Protein AF-0000000083315853 (afdb_homodimer)

Organism: NCBI:txid1204385

Secondary structure (DSSP, 8-state):
---EEEE--GGGHHHHHHHHTSHHHHHHSSPPTT--HHHHHHHHH---TTEEEEEEEETTEEEEEEEEEE--SGGGTTEEEEEEEE-GGGTTSSHHHHHHHHHHHHHHHTS--SEEEEEEETT-HHHHHHHHHTT-EEEEEEEEEEEETTEEEEEEEEEEE---/---EEEE--GGGHHHHHHHHHSHHHHHHSSPPTT--HHHHHHHHH---TTEEEEEEEETTEEEEEEEEEE--SGGGTTEEEEEEEE-GGGTTSSHHHHHHHHHHHHHHHTS--SEEEEEEETT-HHHHHHHHHTT-EEEEEEEEEEEETTEEEEEEEEEEE---

Nearest PDB structures (foldseek):
  2vi7-assembly2_C  TM=9.516E-01  e=2.854E-20  Pseudomonas aeruginosa
  2i79-assembly3_D  TM=8.609E-01  e=3.606E-16  Streptococcus pneumoniae TIGR4
  8fv0-assembly1_C  TM=8.753E-01  e=1.189E-14  Staphylococcus aureus
  3wr7-assembly1_A-3  TM=8.942E-01  e=1.150E-13  Escherichia coli LY180
  6vfn-assembly1_A  TM=8.942E-01  e=4.168E-13  Bacillus thuringiensis

Foldseek 3Di:
DDKDKDFDDLVCLVLVLQFCQDPVNVQWDVDDHPDDSVVSSCVSPDDDPQKTKMFIDDPRGTFKIKMWGADPPPVRRLEIEMDMTGHPVCPPPCRLVVNVVVNVCCSVPPSNRQKYKYKTFPPPVSVVVSCVVVPKDFPDKAWLPDDHPNDRTIITIIMHGHDD/DDKDKDFDDLVCLVLVLQFCQDPVNVQWDVDDHPDDSVVSSCVSPDDDPQKTKMFIDDPRGTFKIKMWGADPPPVRRLEIEMDMTGHPVCPPPCRLVVNVVVNVCCSVPPRNRQKYKYKTFPPPVSVVVSCVVVPKDFPDKAWLPDDHPNDRTIITIIMHGHDD

pLDDT: mean 95.91, std 4.14, range [66.75, 98.81]

Structure (mmCIF, N/CA/C/O backbone):
data_AF-0000000083315853-model_v1
#
loop_
_entity.id
_entity.type
_entity.pdbx_description
1 polymer 'GNAT family N-acetyltransferase'
#
loop_
_atom_site.group_PDB
_atom_site.id
_atom_site.type_symbol
_atom_site.label_atom_id
_atom_site.label_alt_id
_atom_site.label_comp_id
_atom_site.label_asym_id
_atom_site.label_entity_id
_atom_site.label_seq_id
_atom_site.pdbx_PDB_ins_code
_atom_site.Cartn_x
_atom_site.Cartn_y
_atom_site.Cartn_z
_atom_site.occupancy
_atom_site.B_iso_or_equiv
_atom_site.auth_seq_id
_atom_site.auth_comp_id
_atom_site.auth_asym_id
_atom_site.auth_atom_id
_atom_site.pdbx_PDB_model_num
ATOM 1 N N . MET A 1 1 ? -3.457 -32.938 -16.594 1 82.75 1 MET A N 1
ATOM 2 C CA . MET A 1 1 ? -2.652 -32.688 -15.398 1 82.75 1 MET A CA 1
ATOM 3 C C . MET A 1 1 ? -3.473 -31.953 -14.336 1 82.75 1 MET A C 1
ATOM 5 O O . MET A 1 1 ? -4.172 -30.984 -14.641 1 82.75 1 MET A O 1
ATOM 9 N N . GLU A 1 2 ? -3.479 -32.625 -13.102 1 94.25 2 GLU A N 1
ATOM 10 C CA . GLU A 1 2 ? -4.348 -32.062 -12.07 1 94.25 2 GLU A CA 1
ATOM 11 C C . GLU A 1 2 ? -3.582 -31.094 -11.172 1 94.25 2 GLU A C 1
ATOM 13 O O . GLU A 1 2 ? -2.49 -31.406 -10.695 1 94.25 2 GLU A O 1
ATOM 18 N N . ILE A 1 3 ? -3.988 -29.875 -11.047 1 97.69 3 ILE A N 1
ATOM 19 C CA . ILE A 1 3 ? -3.416 -28.875 -10.156 1 97.69 3 ILE A CA 1
ATOM 20 C C . ILE A 1 3 ? -4.242 -28.781 -8.883 1 97.69 3 ILE A C 1
ATOM 22 O O . ILE A 1 3 ? -5.453 -28.547 -8.93 1 97.69 3 ILE A O 1
ATOM 26 N N . VAL A 1 4 ? -3.629 -29.016 -7.73 1 98.06 4 VAL A N 1
ATOM 27 C CA . VAL A 1 4 ? -4.297 -28.953 -6.434 1 98.06 4 VAL A CA 1
ATOM 28 C C . VAL A 1 4 ? -3.809 -27.734 -5.66 1 98.06 4 VAL A C 1
ATOM 30 O O . VAL A 1 4 ? -2.605 -27.562 -5.453 1 98.06 4 VAL A O 1
ATOM 33 N N . VAL A 1 5 ? -4.754 -26.906 -5.242 1 98.56 5 VAL A N 1
ATOM 34 C CA . VAL A 1 5 ? -4.414 -25.734 -4.434 1 98.56 5 VAL A CA 1
ATOM 35 C C . VAL A 1 5 ? -4.719 -26.016 -2.965 1 98.56 5 VAL A C 1
ATOM 37 O O . VAL A 1 5 ? -5.77 -26.562 -2.635 1 98.56 5 VAL A O 1
ATOM 40 N N . ARG A 1 6 ? -3.82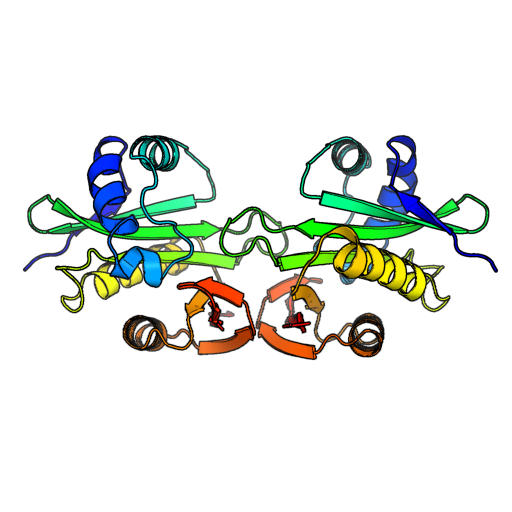6 -25.672 -2.123 1 97.81 6 ARG A N 1
ATOM 41 C CA . ARG A 1 6 ? -3.984 -25.828 -0.681 1 97.81 6 ARG A CA 1
ATOM 42 C C . ARG A 1 6 ? -3.266 -24.719 0.073 1 97.81 6 ARG A C 1
ATOM 44 O O . ARG A 1 6 ? -2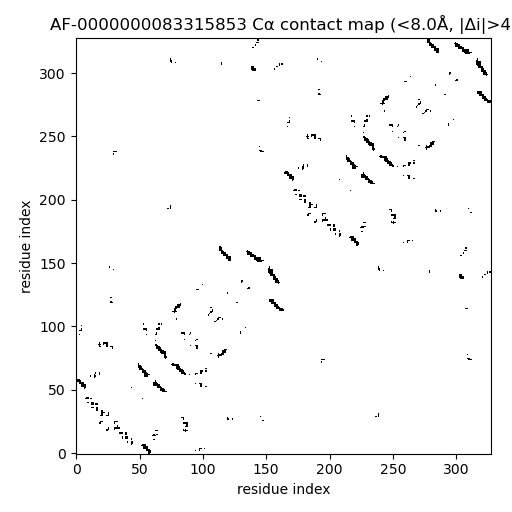.586 -23.891 -0.534 1 97.81 6 ARG A O 1
ATOM 51 N N . HIS A 1 7 ? -3.465 -24.672 1.38 1 96.69 7 HIS A N 1
ATOM 52 C CA . HIS A 1 7 ? -2.697 -23.766 2.225 1 96.69 7 HIS A CA 1
ATOM 53 C C . HIS A 1 7 ? -1.232 -24.172 2.295 1 96.69 7 HIS A C 1
ATOM 55 O O . HIS A 1 7 ? -0.924 -25.359 2.359 1 96.69 7 HIS A O 1
ATOM 61 N N . ALA A 1 8 ? -0.348 -23.234 2.314 1 96.94 8 ALA A N 1
ATOM 62 C CA . ALA A 1 8 ? 1.077 -23.516 2.482 1 96.94 8 ALA A CA 1
ATOM 63 C C . ALA A 1 8 ? 1.361 -24.125 3.852 1 96.94 8 ALA A C 1
ATOM 65 O O . ALA A 1 8 ? 0.732 -23.75 4.848 1 96.94 8 ALA A O 1
ATOM 66 N N . GLU A 1 9 ? 2.264 -24.984 3.891 1 95.69 9 GLU A N 1
ATOM 67 C CA . GLU A 1 9 ? 2.742 -25.625 5.117 1 95.69 9 GLU A CA 1
ATOM 68 C C . GLU A 1 9 ? 4.215 -25.312 5.359 1 95.69 9 GLU A C 1
ATOM 70 O O . GLU A 1 9 ? 4.961 -25.031 4.418 1 95.69 9 GLU A O 1
ATOM 75 N N . PRO A 1 10 ? 4.629 -25.422 6.641 1 94.62 10 PRO A N 1
ATOM 76 C CA . PRO A 1 10 ? 6.016 -25.078 6.961 1 94.62 10 PRO A CA 1
ATOM 77 C C . PRO A 1 10 ? 7.02 -25.844 6.102 1 94.62 10 PRO A C 1
ATOM 79 O O . PRO A 1 10 ? 8.07 -25.297 5.742 1 94.62 10 PRO A O 1
ATOM 82 N N . GLY A 1 11 ? 6.75 -26.984 5.703 1 95.88 11 GLY A N 1
ATOM 83 C CA . GLY A 1 11 ? 7.648 -27.797 4.902 1 95.88 11 GLY A CA 1
ATOM 84 C C . GLY A 1 11 ? 7.754 -27.344 3.461 1 95.88 11 GLY A C 1
ATOM 85 O O . GLY A 1 11 ? 8.625 -27.797 2.719 1 95.88 11 GLY A O 1
ATOM 86 N N . ASP A 1 12 ? 6.953 -26.391 3.068 1 97.25 12 ASP A N 1
ATOM 87 C CA . ASP A 1 12 ? 6.91 -25.953 1.68 1 97.25 12 ASP A CA 1
ATOM 88 C C . ASP A 1 12 ? 7.969 -24.875 1.417 1 97.25 12 ASP A C 1
ATOM 90 O O . ASP A 1 12 ? 8.133 -24.422 0.283 1 97.25 12 ASP A O 1
ATOM 94 N N . TYR A 1 13 ? 8.742 -24.469 2.428 1 96.75 13 TYR A N 1
ATOM 95 C CA . TYR A 1 13 ? 9.555 -23.266 2.324 1 96.75 13 TYR A CA 1
ATOM 96 C C . TYR A 1 13 ? 10.641 -23.438 1.269 1 96.75 13 TYR A C 1
ATOM 98 O O . TYR A 1 13 ? 10.984 -22.484 0.566 1 96.75 13 TYR A O 1
ATOM 106 N N . LEU A 1 14 ? 11.203 -24.625 1.03 1 97.19 14 LEU A N 1
ATOM 107 C CA . LEU A 1 14 ? 12.234 -24.812 0.018 1 97.19 14 LEU A CA 1
ATOM 108 C C . LEU A 1 14 ? 11.656 -24.672 -1.385 1 97.19 14 LEU A C 1
ATOM 110 O O . LEU A 1 14 ? 12.297 -24.109 -2.271 1 97.19 14 LEU A O 1
ATOM 114 N N . ALA A 1 15 ? 10.5 -25.25 -1.563 1 97.62 15 ALA A N 1
ATOM 115 C CA . ALA A 1 15 ? 9.844 -25.125 -2.861 1 97.62 15 ALA A CA 1
ATOM 116 C C . ALA A 1 15 ? 9.492 -23.656 -3.154 1 97.62 15 ALA A C 1
ATOM 118 O O . ALA A 1 15 ? 9.68 -23.188 -4.277 1 97.62 15 ALA A O 1
ATOM 119 N N . LEU A 1 16 ? 8.992 -22.969 -2.17 1 97 16 LEU A N 1
ATOM 120 C CA . LEU A 1 16 ? 8.68 -21.547 -2.322 1 97 16 LEU A CA 1
ATOM 121 C C . LEU A 1 16 ? 9.945 -20.734 -2.602 1 97 16 LEU A C 1
ATOM 123 O O . LEU A 1 16 ? 9.93 -19.844 -3.439 1 97 16 LEU A O 1
ATOM 127 N N . HIS A 1 17 ? 10.977 -21.094 -1.869 1 96.94 17 HIS A N 1
ATOM 128 C CA . HIS A 1 17 ? 12.266 -20.469 -2.139 1 96.94 17 HIS A CA 1
ATOM 129 C C . HIS A 1 17 ? 12.656 -20.625 -3.604 1 96.94 17 HIS A C 1
ATOM 131 O O . HIS A 1 17 ? 13.047 -19.656 -4.254 1 96.94 17 HIS A O 1
ATOM 137 N N . ARG A 1 18 ? 12.523 -21.781 -4.137 1 95.94 18 ARG A N 1
ATOM 138 C CA . ARG A 1 18 ? 12.859 -22.062 -5.527 1 95.94 18 ARG A CA 1
ATOM 139 C C . ARG A 1 18 ? 11.984 -21.25 -6.48 1 95.94 18 ARG A C 1
ATOM 141 O O . ARG A 1 18 ? 12.469 -20.75 -7.496 1 95.94 18 ARG A O 1
ATOM 148 N N . ILE A 1 19 ? 10.797 -21.141 -6.207 1 96.94 19 ILE A N 1
ATOM 149 C CA . ILE A 1 19 ? 9.852 -20.406 -7.043 1 96.94 19 ILE A CA 1
ATOM 150 C C . ILE A 1 19 ? 10.234 -18.938 -7.074 1 96.94 19 ILE A C 1
ATOM 152 O O . ILE A 1 19 ? 10.461 -18.359 -8.148 1 96.94 19 ILE A O 1
ATOM 156 N N . TYR A 1 20 ? 10.359 -18.281 -5.934 1 95.19 20 TYR A N 1
ATOM 157 C CA . TYR A 1 20 ? 10.43 -16.828 -5.832 1 95.19 20 TYR A CA 1
ATOM 158 C C . TYR A 1 20 ? 11.844 -16.328 -6.133 1 95.19 20 TYR A C 1
ATOM 160 O O . TYR A 1 20 ? 12.039 -15.141 -6.402 1 95.19 20 TYR A O 1
ATOM 168 N N . THR A 1 21 ? 12.797 -17.234 -6.098 1 93.44 21 THR A N 1
ATOM 169 C CA . THR A 1 21 ? 14.156 -16.828 -6.453 1 93.44 21 THR A CA 1
ATOM 170 C C . THR A 1 21 ? 14.445 -17.125 -7.918 1 93.44 21 THR A C 1
ATOM 172 O O . THR A 1 21 ? 15.516 -16.797 -8.43 1 93.44 21 THR A O 1
ATOM 175 N N . GLY A 1 22 ? 13.484 -17.781 -8.578 1 93.69 22 GLY A N 1
ATOM 176 C CA . GLY A 1 22 ? 13.633 -17.969 -10.016 1 93.69 22 GLY A CA 1
ATOM 177 C C . GLY A 1 22 ? 13.68 -16.672 -10.789 1 93.69 22 GLY A C 1
ATOM 178 O O . GLY A 1 22 ? 13.055 -15.688 -10.391 1 93.69 22 GLY A O 1
ATOM 179 N N . PRO A 1 23 ? 14.375 -16.688 -11.898 1 93.38 23 PRO A N 1
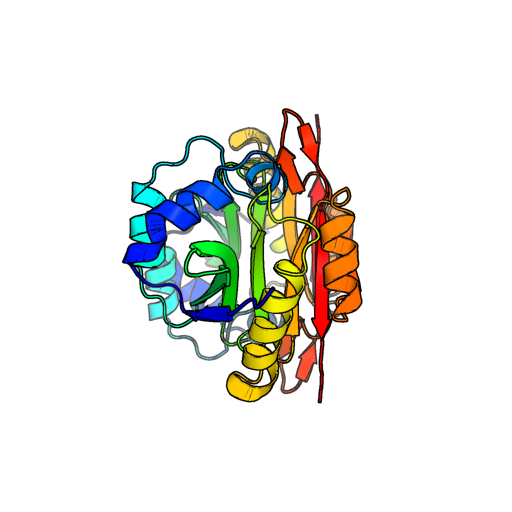ATOM 180 C CA . PRO A 1 23 ? 14.602 -15.445 -12.633 1 93.38 23 PRO A CA 1
ATOM 181 C C . PRO A 1 23 ? 13.305 -14.758 -13.047 1 93.38 23 PRO A C 1
ATOM 183 O O . PRO A 1 23 ? 13.164 -13.539 -12.898 1 93.38 23 PRO A O 1
ATOM 186 N N . ARG A 1 24 ? 12.367 -15.422 -13.539 1 93 24 ARG A N 1
ATOM 187 C CA . ARG A 1 24 ? 11.125 -14.805 -14.008 1 93 24 ARG A CA 1
ATOM 188 C C . ARG A 1 24 ? 10.273 -14.344 -12.836 1 93 24 ARG A C 1
ATOM 190 O O . ARG A 1 24 ? 9.688 -13.258 -12.875 1 93 24 ARG A O 1
ATOM 197 N N . ALA A 1 25 ? 10.172 -15.18 -11.844 1 92.12 25 ALA A N 1
ATOM 198 C CA . ALA A 1 25 ? 9.398 -14.805 -10.664 1 92.12 25 ALA A CA 1
ATOM 199 C C . ALA A 1 25 ? 9.992 -13.57 -9.992 1 92.12 25 ALA A C 1
ATOM 201 O O . ALA A 1 25 ? 9.258 -12.648 -9.633 1 92.12 25 ALA A O 1
ATOM 202 N N . ALA A 1 26 ? 11.312 -13.609 -9.859 1 92.69 26 ALA A N 1
ATOM 203 C CA . ALA A 1 26 ? 11.977 -12.453 -9.25 1 92.69 26 ALA A CA 1
ATOM 204 C C . ALA A 1 26 ? 11.758 -11.195 -10.086 1 92.69 26 ALA A C 1
ATOM 206 O O . ALA A 1 26 ? 11.453 -10.133 -9.547 1 92.69 26 ALA A O 1
ATOM 207 N N . ALA A 1 27 ? 11.836 -11.297 -11.336 1 93 27 ALA A N 1
ATOM 208 C CA . ALA A 1 27 ? 11.664 -10.156 -12.234 1 93 27 ALA A CA 1
ATOM 209 C C . ALA A 1 27 ? 10.227 -9.656 -12.227 1 93 27 ALA A C 1
ATOM 211 O O . ALA A 1 27 ? 9.969 -8.477 -12.453 1 93 27 ALA A O 1
ATOM 212 N N . GLY A 1 28 ? 9.305 -10.539 -11.969 1 93.94 28 GLY A N 1
ATOM 213 C CA . GLY A 1 28 ? 7.898 -10.195 -12.055 1 93.94 28 GLY A CA 1
ATOM 214 C C . GLY A 1 28 ? 7.309 -9.789 -10.711 1 93.94 28 GLY A C 1
ATOM 215 O O . GLY A 1 28 ? 6.137 -9.414 -10.633 1 93.94 28 GLY A O 1
ATOM 216 N N . THR A 1 29 ? 8.07 -9.828 -9.656 1 94.31 29 THR A N 1
ATOM 217 C CA . THR A 1 29 ? 7.609 -9.492 -8.312 1 94.31 29 THR A CA 1
ATOM 218 C C . THR A 1 29 ? 8.523 -8.453 -7.672 1 94.31 29 THR A C 1
ATOM 220 O O . THR A 1 29 ? 9.336 -7.824 -8.352 1 94.31 29 THR A O 1
ATOM 223 N N . LEU A 1 30 ? 8.328 -8.234 -6.41 1 94.62 30 LEU A N 1
ATOM 224 C CA . LEU A 1 30 ? 9.164 -7.305 -5.668 1 94.62 30 LEU A CA 1
ATOM 225 C C . LEU A 1 30 ? 10.25 -8.047 -4.891 1 94.62 30 LEU A C 1
ATOM 227 O O . LEU A 1 30 ? 10.844 -7.496 -3.967 1 94.62 30 LEU A O 1
ATOM 231 N N . GLN A 1 31 ? 10.422 -9.328 -5.203 1 92.19 31 GLN A N 1
ATOM 232 C CA . GLN A 1 31 ? 11.438 -10.148 -4.547 1 92.19 31 GLN A CA 1
ATOM 233 C C . GLN A 1 31 ? 12.812 -9.906 -5.152 1 92.19 31 GLN A C 1
ATOM 235 O O . GLN A 1 31 ? 12.93 -9.461 -6.297 1 92.19 31 GLN A O 1
ATOM 240 N N . LEU A 1 32 ? 13.867 -10.203 -4.336 1 90.5 32 LEU A N 1
ATOM 241 C CA . LEU A 1 32 ? 15.25 -10.133 -4.793 1 90.5 32 LEU A CA 1
ATOM 242 C C . LEU A 1 32 ? 15.773 -11.523 -5.145 1 90.5 32 LEU A C 1
ATOM 244 O O . LEU A 1 32 ? 15.367 -12.516 -4.543 1 90.5 32 LEU A O 1
ATOM 248 N N . PRO A 1 33 ? 16.703 -11.461 -6.066 1 88.44 33 PRO A N 1
ATOM 249 C CA . PRO A 1 33 ? 17.469 -12.703 -6.223 1 88.44 33 PRO A CA 1
ATOM 250 C C . PRO A 1 33 ? 18.328 -13.023 -5.004 1 88.44 33 PRO A C 1
ATOM 252 O O . PRO A 1 33 ? 18.562 -12.148 -4.164 1 88.44 33 PRO A O 1
ATOM 255 N N . PHE A 1 34 ? 18.609 -14.328 -4.773 1 90.5 34 PHE A N 1
ATOM 256 C CA . PHE A 1 34 ? 19.562 -14.836 -3.791 1 90.5 34 PHE A CA 1
ATOM 257 C C . PHE A 1 34 ? 19.016 -14.672 -2.377 1 90.5 34 PHE A C 1
ATOM 259 O O . PHE A 1 34 ? 19.781 -14.492 -1.428 1 90.5 34 PHE A O 1
ATOM 266 N N . ARG A 1 35 ? 17.75 -14.461 -2.246 1 89.44 35 ARG A N 1
ATOM 267 C CA . ARG A 1 35 ? 17.188 -14.508 -0.9 1 89.44 35 ARG A CA 1
ATOM 268 C C . ARG A 1 35 ? 17.453 -15.867 -0.248 1 89.44 35 ARG A C 1
ATOM 270 O O . ARG A 1 35 ? 17.422 -16.891 -0.92 1 89.44 35 ARG A O 1
ATOM 277 N N . SER A 1 36 ? 17.641 -15.828 1.019 1 93.75 36 SER A N 1
ATOM 278 C CA . SER A 1 36 ? 17.938 -17.078 1.714 1 93.75 36 SER A CA 1
ATOM 279 C C . SER A 1 36 ? 16.703 -17.953 1.847 1 93.75 36 SER A C 1
ATOM 281 O O . SER A 1 36 ? 15.586 -17.453 1.909 1 93.75 36 SER A O 1
ATOM 283 N N . ALA A 1 37 ? 16.984 -19.25 1.907 1 94.56 37 ALA A N 1
ATOM 284 C CA . ALA A 1 37 ? 15.883 -20.172 2.182 1 94.56 37 ALA A CA 1
ATOM 285 C C . ALA A 1 37 ? 15.258 -19.906 3.545 1 94.56 37 ALA A C 1
ATOM 287 O O . ALA A 1 37 ? 14.055 -20.078 3.732 1 94.56 37 ALA A O 1
ATOM 288 N N . GLU A 1 38 ? 16.047 -19.438 4.434 1 94.75 38 GLU A N 1
ATOM 289 C CA . GLU A 1 38 ? 15.594 -19.109 5.785 1 94.75 38 GLU A CA 1
ATOM 290 C C . GLU A 1 38 ? 14.539 -18 5.762 1 94.75 38 GLU A C 1
ATOM 292 O O . GLU A 1 38 ? 13.617 -18.016 6.574 1 94.75 38 GLU A O 1
ATOM 297 N N . HIS A 1 39 ? 14.719 -17.125 4.883 1 92.56 39 HIS A N 1
ATOM 298 C CA . HIS A 1 39 ? 13.719 -16.062 4.723 1 92.56 39 HIS A CA 1
ATOM 299 C C . HIS A 1 39 ? 12.336 -16.656 4.465 1 92.56 39 HIS A C 1
ATOM 301 O O . HIS A 1 39 ? 11.359 -16.25 5.102 1 92.56 39 HIS A O 1
ATOM 307 N N . TYR A 1 40 ? 12.258 -17.609 3.607 1 93.31 40 TYR A N 1
ATOM 308 C CA . TYR A 1 40 ? 10.984 -18.219 3.232 1 93.31 40 TYR A CA 1
ATOM 309 C C . TYR A 1 40 ? 10.484 -19.156 4.32 1 93.31 40 TYR A C 1
ATOM 311 O O . TYR A 1 40 ? 9.273 -19.312 4.508 1 93.31 40 TYR A O 1
ATOM 319 N N . ARG A 1 41 ? 11.375 -19.75 4.988 1 94.81 41 ARG A N 1
ATOM 320 C CA . ARG A 1 41 ? 10.969 -20.547 6.141 1 94.81 41 ARG A CA 1
ATOM 321 C C . ARG A 1 41 ? 10.242 -19.672 7.172 1 94.81 41 ARG A C 1
ATOM 323 O O . ARG A 1 41 ? 9.156 -20.031 7.625 1 94.81 41 ARG A O 1
ATOM 330 N N . LYS A 1 42 ? 10.859 -18.594 7.516 1 93.56 42 LYS A N 1
ATOM 331 C CA . LYS A 1 42 ? 10.25 -17.672 8.469 1 93.56 42 LYS A CA 1
ATOM 332 C C . LYS A 1 42 ? 8.906 -17.156 7.953 1 93.56 42 LYS A C 1
ATOM 334 O O . LYS A 1 42 ? 7.941 -17.047 8.711 1 93.56 42 LYS A O 1
ATOM 339 N N . TRP A 1 43 ? 8.961 -16.859 6.723 1 91.19 43 TRP A N 1
ATOM 340 C CA . TRP A 1 43 ? 7.766 -16.328 6.094 1 91.19 43 TRP A CA 1
ATOM 341 C C . TRP A 1 43 ? 6.602 -17.297 6.195 1 91.19 43 TRP A C 1
ATOM 343 O O . TRP A 1 43 ? 5.488 -16.922 6.559 1 91.19 43 TRP A O 1
ATOM 353 N N . VAL A 1 44 ? 6.824 -18.5 5.867 1 92.5 44 VAL A N 1
ATOM 354 C CA . VAL A 1 44 ? 5.777 -19.516 5.867 1 92.5 44 VAL A CA 1
ATOM 355 C C . VAL A 1 44 ? 5.359 -19.828 7.301 1 92.5 44 VAL A C 1
ATOM 357 O O . VAL A 1 44 ? 4.191 -20.125 7.562 1 92.5 44 VAL A O 1
ATOM 360 N N . GLU A 1 45 ? 6.25 -19.766 8.195 1 91.19 45 GLU A N 1
ATOM 361 C CA . GLU A 1 45 ? 5.988 -20.109 9.586 1 91.19 45 GLU A CA 1
ATOM 362 C C . GLU A 1 45 ? 5.258 -18.984 10.312 1 91.19 45 GLU A C 1
ATOM 364 O O . GLU A 1 45 ? 4.566 -19.234 11.305 1 91.19 45 GLU A O 1
ATOM 369 N N . GLU A 1 46 ? 5.621 -17.844 9.844 1 87 46 GLU A N 1
ATOM 370 C CA . GLU A 1 46 ? 4.977 -16.703 10.484 1 87 46 GLU A CA 1
ATOM 371 C C . GLU A 1 46 ? 3.467 -16.719 10.242 1 87 46 GLU A C 1
ATOM 373 O O . GLU A 1 46 ? 3.016 -16.766 9.102 1 87 46 GLU A O 1
ATOM 378 N N . SER A 1 47 ? 2.76 -16.922 11.305 1 79.19 47 SER A N 1
ATOM 379 C CA . SER A 1 47 ? 1.303 -16.891 11.219 1 79.19 47 SER A CA 1
ATOM 380 C C . SER A 1 47 ? 0.766 -15.484 11.477 1 79.19 47 SER A C 1
ATOM 382 O O . SER A 1 47 ? 0.965 -14.93 12.562 1 79.19 47 SER A O 1
ATOM 384 N N . VAL A 1 48 ? 0.207 -14.922 10.453 1 84.31 48 VAL A N 1
ATOM 385 C CA . VAL A 1 48 ? -0.466 -13.633 10.57 1 84.31 48 VAL A CA 1
ATOM 386 C C . VAL A 1 48 ? -1.943 -13.781 10.219 1 84.31 48 VAL A C 1
ATOM 388 O O . VAL A 1 48 ? -2.283 -14.32 9.164 1 84.31 48 VAL A O 1
ATOM 391 N N . ASP A 1 49 ? -2.816 -13.297 11.039 1 88.88 49 ASP A N 1
ATOM 392 C CA . ASP A 1 49 ? -4.25 -13.555 10.945 1 88.88 49 ASP A CA 1
ATOM 393 C C . ASP A 1 49 ? -4.824 -12.992 9.648 1 88.88 49 ASP A C 1
ATOM 395 O O . ASP A 1 49 ? -5.824 -13.492 9.133 1 88.88 49 ASP A O 1
ATOM 399 N N . ASN A 1 50 ? -4.195 -11.984 9.133 1 95.31 50 ASN A N 1
ATOM 400 C CA . ASN A 1 50 ? -4.777 -11.32 7.973 1 95.31 50 ASN A CA 1
ATOM 401 C C . ASN A 1 50 ? -4.109 -11.766 6.676 1 95.31 50 ASN A C 1
ATOM 403 O O . ASN A 1 50 ? -4.23 -11.102 5.648 1 95.31 50 ASN A O 1
ATOM 407 N N . ARG A 1 51 ? -3.373 -12.867 6.73 1 96.56 51 ARG A N 1
ATOM 408 C CA . ARG A 1 51 ? -2.65 -13.336 5.555 1 96.56 51 ARG A CA 1
ATOM 409 C C . ARG A 1 51 ? -2.967 -14.805 5.27 1 96.56 51 ARG A C 1
ATOM 411 O O . ARG A 1 51 ? -2.852 -15.648 6.156 1 96.56 51 ARG A O 1
ATOM 418 N N . PHE A 1 52 ? -3.291 -15.117 4.055 1 96.69 52 PHE A N 1
ATOM 419 C CA . PHE A 1 52 ? -3.574 -16.469 3.561 1 96.69 52 PHE A CA 1
ATOM 420 C C . PHE A 1 52 ? -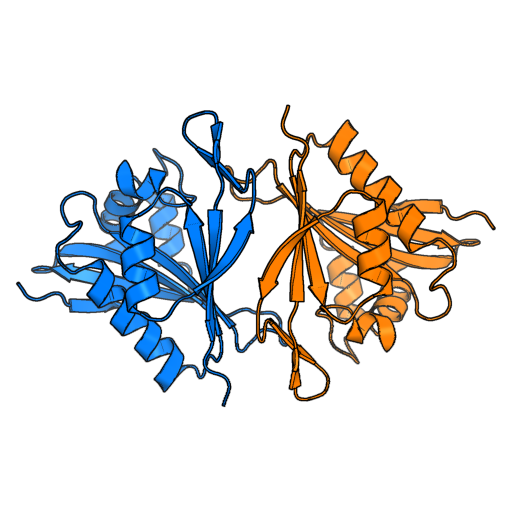2.586 -16.859 2.469 1 96.69 52 PHE A C 1
ATOM 422 O O . PHE A 1 52 ? -2.613 -16.297 1.369 1 96.69 52 PHE A O 1
ATOM 429 N N . ALA A 1 53 ? -1.774 -17.797 2.801 1 97.25 53 ALA A N 1
ATOM 430 C CA . ALA A 1 53 ? -0.78 -18.297 1.857 1 97.25 53 ALA A CA 1
ATOM 431 C C . ALA A 1 53 ? -1.26 -19.578 1.188 1 97.25 53 ALA A C 1
ATOM 433 O O . ALA A 1 53 ? -1.455 -20.594 1.853 1 97.25 53 ALA A O 1
ATOM 434 N N . LEU A 1 54 ? -1.434 -19.516 -0.106 1 97.94 54 LEU A N 1
ATOM 435 C CA . LEU A 1 54 ? -1.852 -20.656 -0.897 1 97.94 54 LEU A CA 1
ATOM 436 C C . LEU A 1 54 ? -0.708 -21.156 -1.774 1 97.94 54 LEU A C 1
ATOM 438 O O . LEU A 1 54 ? 0.114 -20.375 -2.24 1 97.94 54 LEU A O 1
ATOM 442 N N . VAL A 1 55 ? -0.686 -22.5 -1.982 1 98.62 55 VAL A N 1
ATOM 443 C CA . VAL A 1 55 ? 0.262 -23.078 -2.922 1 98.62 55 VAL A CA 1
ATOM 444 C C . VAL A 1 55 ? -0.48 -23.984 -3.91 1 98.62 55 VAL A C 1
ATOM 446 O O . VAL A 1 55 ? -1.5 -24.578 -3.564 1 98.62 55 VAL A O 1
ATOM 449 N N . ALA A 1 56 ? -0.027 -23.984 -5.137 1 98.75 56 ALA A N 1
ATOM 450 C CA . ALA A 1 56 ? -0.493 -24.906 -6.172 1 98.75 56 ALA A CA 1
ATOM 451 C C . ALA A 1 56 ? 0.466 -26.078 -6.34 1 98.75 56 ALA A C 1
ATOM 453 O O . ALA A 1 56 ? 1.674 -25.875 -6.496 1 98.75 56 ALA A O 1
ATOM 454 N N . CYS A 1 57 ? -0.069 -27.297 -6.359 1 98.5 57 CYS A N 1
ATOM 455 C CA . CYS A 1 57 ? 0.731 -28.516 -6.414 1 98.5 57 CYS A CA 1
ATOM 456 C C . CYS A 1 57 ? 0.382 -29.328 -7.648 1 98.5 57 CYS A C 1
ATOM 458 O O . CYS A 1 57 ? -0.789 -29.438 -8.016 1 98.5 57 CYS A O 1
ATOM 460 N N . VAL A 1 58 ? 1.405 -29.828 -8.281 1 97.69 58 VAL A N 1
ATOM 461 C CA . VAL A 1 58 ? 1.281 -30.828 -9.336 1 97.69 58 VAL A CA 1
ATOM 462 C C . VAL A 1 58 ? 2.072 -32.094 -8.961 1 97.69 58 VAL A C 1
ATOM 464 O O . VAL A 1 58 ? 3.283 -32.031 -8.742 1 97.69 58 VAL A O 1
ATOM 467 N N . GLU A 1 59 ? 1.382 -33.219 -8.867 1 94.5 59 GLU A N 1
ATOM 468 C CA . GLU A 1 59 ? 1.996 -34.469 -8.469 1 94.5 59 GLU A CA 1
ATOM 469 C C . GLU A 1 59 ? 2.787 -34.312 -7.176 1 94.5 59 GLU A C 1
ATOM 471 O O . GLU A 1 59 ? 3.938 -34.75 -7.09 1 94.5 59 GLU A O 1
ATOM 476 N N . GLY A 1 60 ? 2.264 -33.5 -6.258 1 92.12 60 GLY A N 1
ATOM 477 C CA . GLY A 1 60 ? 2.809 -33.344 -4.918 1 92.12 60 GLY A CA 1
ATOM 478 C C . GLY A 1 60 ? 3.867 -32.281 -4.824 1 92.12 60 GLY A C 1
ATOM 479 O O . GLY A 1 60 ? 4.312 -31.922 -3.73 1 92.12 60 GLY A O 1
ATOM 480 N N . GLU A 1 61 ? 4.242 -31.719 -5.93 1 96.12 61 GLU A N 1
ATOM 481 C CA . GLU A 1 61 ? 5.266 -30.688 -5.938 1 96.12 61 GLU A CA 1
ATOM 482 C C . GLU A 1 61 ? 4.637 -29.297 -5.984 1 96.12 61 GLU A C 1
ATOM 484 O O . GLU A 1 61 ? 3.73 -29.047 -6.781 1 96.12 61 GLU A O 1
ATOM 489 N N . VAL A 1 62 ? 5.141 -28.453 -5.109 1 98.44 62 VAL A N 1
ATOM 490 C CA . VAL A 1 62 ? 4.684 -27.078 -5.137 1 98.44 62 VAL A CA 1
ATOM 491 C C . VAL A 1 62 ? 5.312 -26.344 -6.32 1 98.44 62 VAL A C 1
ATOM 493 O O . VAL A 1 62 ? 6.539 -26.266 -6.434 1 98.44 62 VAL A O 1
ATOM 496 N N . VAL A 1 63 ? 4.438 -25.766 -7.18 1 98.38 63 VAL A N 1
ATOM 497 C CA . VAL A 1 63 ? 4.957 -25.172 -8.406 1 98.38 63 VAL A CA 1
ATOM 498 C C . VAL A 1 63 ? 4.48 -23.719 -8.523 1 98.38 63 VAL A C 1
ATOM 500 O O . VAL A 1 63 ? 4.816 -23.031 -9.484 1 98.38 63 VAL A O 1
ATOM 503 N N . GLY A 1 64 ? 3.721 -23.203 -7.598 1 98.5 64 GLY A N 1
ATOM 504 C CA . GLY A 1 64 ? 3.26 -21.828 -7.527 1 98.5 64 GLY A CA 1
ATOM 505 C C . GLY A 1 64 ? 2.787 -21.422 -6.145 1 98.5 64 GLY A C 1
ATOM 506 O O . GLY A 1 64 ? 2.523 -22.281 -5.297 1 98.5 64 GLY A O 1
ATOM 507 N N . GLY A 1 65 ? 2.754 -20.125 -5.898 1 98.06 65 GLY A N 1
ATOM 508 C CA . GLY A 1 65 ? 2.295 -19.562 -4.641 1 98.06 65 GLY A CA 1
ATOM 509 C C . GLY A 1 65 ? 1.533 -18.25 -4.816 1 98.06 65 GLY A C 1
ATOM 510 O O . GLY A 1 65 ? 1.783 -17.516 -5.762 1 98.06 65 GLY A O 1
ATOM 511 N N . LEU A 1 66 ? 0.573 -18.047 -3.939 1 98.19 66 LEU A N 1
ATOM 512 C CA . LEU A 1 66 ? -0.214 -16.812 -3.891 1 98.19 66 LEU A CA 1
ATOM 513 C C . LEU A 1 66 ? -0.531 -16.422 -2.451 1 98.19 66 LEU A C 1
ATOM 515 O O . LEU A 1 66 ? -0.864 -17.281 -1.632 1 98.19 66 LEU A O 1
ATOM 519 N N . THR A 1 67 ? -0.352 -15.195 -2.182 1 97.81 67 THR A N 1
ATOM 520 C CA . THR A 1 67 ? -0.736 -14.688 -0.873 1 97.81 67 THR A CA 1
ATOM 521 C C . THR A 1 67 ? -1.873 -13.672 -1 1 97.81 67 THR A C 1
ATOM 523 O O . THR A 1 67 ? -1.821 -12.773 -1.844 1 97.81 67 THR A O 1
ATOM 526 N N . LEU A 1 68 ? -2.932 -13.898 -0.274 1 98.25 68 LEU A N 1
ATOM 527 C CA . LEU A 1 68 ? -4.012 -12.938 -0.067 1 98.25 68 LEU A CA 1
ATOM 528 C C . LEU A 1 68 ? -3.918 -12.305 1.316 1 98.25 68 LEU A C 1
ATOM 530 O O . LEU A 1 68 ? -4.008 -13 2.33 1 98.25 68 LEU A O 1
ATOM 534 N N . SER A 1 69 ? -3.674 -11.008 1.338 1 98 69 SER A N 1
ATOM 535 C CA . SER A 1 69 ? -3.59 -10.273 2.598 1 98 69 SER A CA 1
ATOM 536 C C . SER A 1 69 ? -4.746 -9.289 2.744 1 98 69 SER A C 1
ATOM 538 O O . SER A 1 69 ? -5.016 -8.5 1.838 1 98 69 SER A O 1
ATOM 540 N N . ILE A 1 70 ? -5.398 -9.359 3.891 1 97.69 70 ILE A N 1
ATOM 541 C CA . ILE A 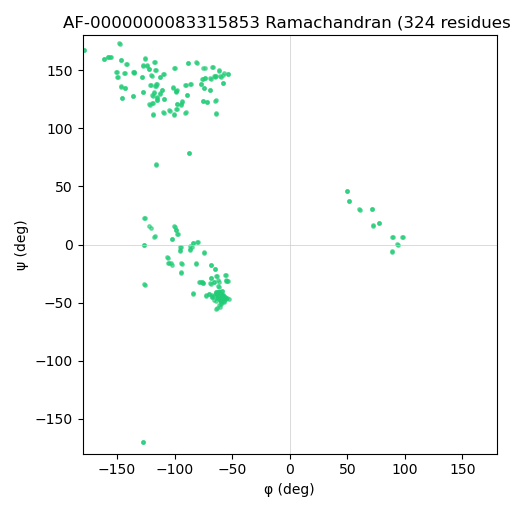1 70 ? -6.504 -8.445 4.168 1 97.69 70 ILE A CA 1
ATOM 542 C C . ILE A 1 70 ? -5.977 -7.191 4.859 1 97.69 70 ILE A C 1
ATOM 544 O O . ILE A 1 70 ? -5.141 -7.273 5.758 1 97.69 70 ILE A O 1
ATOM 548 N N . SER A 1 71 ? -6.465 -6.031 4.441 1 97.5 71 SER A N 1
ATOM 549 C CA . SER A 1 71 ? -6.07 -4.781 5.074 1 97.5 71 SER A CA 1
ATOM 550 C C . SER A 1 71 ? -6.379 -4.793 6.566 1 97.5 71 SER A C 1
ATOM 552 O O . SER A 1 71 ? -7.441 -5.262 6.984 1 97.5 71 SER A O 1
ATOM 554 N N . THR A 1 72 ? -5.465 -4.27 7.328 1 95.19 72 THR A N 1
ATOM 555 C CA . THR A 1 72 ? -5.676 -4.242 8.773 1 95.19 72 THR A CA 1
ATOM 556 C C . THR A 1 72 ? -6.289 -2.914 9.203 1 95.19 72 THR A C 1
ATOM 558 O O . THR A 1 72 ? -6.777 -2.785 10.328 1 95.19 72 THR A O 1
ATOM 561 N N . ASN A 1 73 ? -6.25 -1.888 8.375 1 96.06 73 ASN A N 1
ATOM 562 C CA . ASN A 1 73 ? -6.984 -0.661 8.664 1 96.06 73 ASN A CA 1
ATOM 563 C C . ASN A 1 73 ? -8.492 -0.897 8.664 1 96.06 73 ASN A C 1
ATOM 565 O O . ASN A 1 73 ? -9.047 -1.418 7.695 1 96.06 73 ASN A O 1
ATOM 569 N N . PRO A 1 74 ? -9.172 -0.564 9.773 1 94.69 74 PRO A N 1
ATOM 570 C CA . PRO A 1 74 ? -10.602 -0.845 9.867 1 94.69 74 PRO A CA 1
ATOM 571 C C . PRO A 1 74 ? -11.398 -0.233 8.711 1 94.69 74 PRO A C 1
ATOM 573 O O . PRO A 1 74 ? -12.445 -0.765 8.328 1 94.69 74 PRO A O 1
ATOM 576 N N . ARG A 1 75 ? -10.938 0.803 8.133 1 96.38 75 ARG A N 1
ATOM 577 C CA . ARG A 1 75 ? -11.695 1.476 7.082 1 96.38 75 ARG A CA 1
ATOM 578 C C . ARG A 1 75 ? -11.406 0.854 5.719 1 96.38 75 ARG A C 1
ATOM 580 O O . ARG A 1 75 ? -12.023 1.227 4.719 1 96.38 75 ARG A O 1
ATOM 587 N N . ARG A 1 76 ? -10.508 -0.068 5.703 1 97.94 76 ARG A N 1
ATOM 588 C CA . ARG A 1 76 ? -10.188 -0.794 4.477 1 97.94 76 ARG A CA 1
ATOM 589 C C . ARG A 1 76 ? -10.289 -2.301 4.691 1 97.94 76 ARG A C 1
ATOM 591 O O . ARG A 1 76 ? -9.664 -3.08 3.967 1 97.94 76 ARG A O 1
ATOM 598 N N . ARG A 1 77 ? -11.062 -2.748 5.715 1 96.44 77 ARG A N 1
ATOM 599 C CA . ARG A 1 77 ? -11.156 -4.164 6.055 1 96.44 77 ARG A CA 1
ATOM 600 C C . ARG A 1 77 ? -11.812 -4.957 4.93 1 96.44 77 ARG A C 1
ATOM 602 O O . ARG A 1 77 ? -11.703 -6.184 4.883 1 96.44 77 ARG A O 1
ATOM 609 N N . HIS A 1 78 ? -12.555 -4.301 4.062 1 97.75 78 HIS A N 1
ATOM 610 C CA . HIS A 1 78 ? -13.219 -4.938 2.936 1 97.75 78 HIS A CA 1
ATOM 611 C C . HIS A 1 78 ? -12.258 -5.172 1.781 1 97.75 78 HIS A C 1
ATOM 613 O O . HIS A 1 78 ? -12.656 -5.648 0.718 1 97.75 78 HIS A O 1
ATOM 619 N N . VAL A 1 79 ? -10.961 -4.828 1.923 1 98.44 79 VAL A N 1
ATOM 620 C CA . VAL A 1 79 ? -9.977 -4.848 0.847 1 98.44 79 VAL A CA 1
ATOM 621 C C . VAL A 1 79 ? -8.969 -5.965 1.089 1 98.44 79 VAL A C 1
ATOM 623 O O . VAL A 1 79 ? -8.43 -6.098 2.191 1 98.44 79 VAL A O 1
ATOM 626 N N . GLY A 1 80 ? -8.672 -6.762 0.084 1 98.62 80 GLY A N 1
ATOM 627 C CA . GLY A 1 80 ? -7.57 -7.711 0.056 1 98.62 80 GLY A CA 1
ATOM 628 C C . GLY A 1 80 ? -6.535 -7.391 -1.002 1 98.62 80 GLY A C 1
ATOM 629 O O . GLY A 1 80 ? -6.852 -6.793 -2.033 1 98.62 80 GLY A O 1
ATOM 630 N N . HIS A 1 81 ? -5.312 -7.738 -0.765 1 98.62 81 HIS A N 1
ATOM 631 C CA . HIS A 1 81 ? -4.211 -7.617 -1.713 1 98.62 81 HIS A CA 1
ATOM 632 C C . HIS A 1 81 ? -3.645 -8.984 -2.082 1 98.62 81 HIS A C 1
ATOM 634 O O . HIS A 1 81 ? -3.465 -9.844 -1.213 1 98.62 81 HIS A O 1
ATOM 640 N N . ILE A 1 82 ? -3.396 -9.164 -3.354 1 98.31 82 ILE A N 1
ATOM 641 C CA . ILE A 1 82 ? -2.842 -10.461 -3.742 1 98.31 82 ILE A CA 1
ATOM 642 C C . ILE A 1 82 ? -1.481 -10.258 -4.406 1 98.31 82 ILE A C 1
ATOM 644 O O . ILE A 1 82 ? -1.262 -9.258 -5.094 1 98.31 82 ILE A O 1
ATOM 648 N N . GLY A 1 83 ? -0.639 -11.148 -4.195 1 97.25 83 GLY A N 1
ATOM 649 C CA . GLY A 1 83 ? 0.61 -11.398 -4.895 1 97.25 83 GLY A CA 1
ATOM 650 C C . GLY A 1 83 ? 0.839 -12.867 -5.195 1 97.25 83 GLY A C 1
ATOM 651 O O . GLY A 1 83 ? 0.471 -13.734 -4.402 1 97.25 83 GLY A O 1
ATOM 652 N N . MET A 1 84 ? 1.523 -13.133 -6.312 1 97.81 84 MET A N 1
ATOM 653 C CA . MET A 1 84 ? 1.693 -14.539 -6.695 1 97.81 84 MET A CA 1
ATOM 654 C C . MET A 1 84 ? 2.924 -14.711 -7.578 1 97.81 84 MET A C 1
ATOM 656 O O . MET A 1 84 ? 3.438 -13.742 -8.133 1 97.81 84 MET A O 1
ATOM 660 N N . ALA A 1 85 ? 3.326 -15.906 -7.625 1 97.56 85 ALA A N 1
ATOM 661 C CA . ALA A 1 85 ? 4.371 -16.344 -8.539 1 97.56 85 ALA A CA 1
ATOM 662 C C . ALA A 1 85 ? 4.164 -17.812 -8.938 1 97.56 85 ALA A C 1
ATOM 664 O O . ALA A 1 85 ? 3.639 -18.609 -8.156 1 97.56 85 ALA A O 1
ATOM 665 N N . VAL A 1 86 ? 4.477 -18.078 -10.117 1 97.75 86 VAL A N 1
ATOM 666 C CA . VAL A 1 86 ? 4.508 -19.438 -10.656 1 97.75 86 VAL A CA 1
ATOM 667 C C . VAL A 1 86 ? 5.938 -19.797 -11.047 1 97.75 86 VAL A C 1
ATOM 669 O O . VAL A 1 86 ? 6.66 -18.984 -11.625 1 97.75 86 VAL A O 1
ATOM 672 N N . ARG A 1 87 ? 6.266 -20.984 -10.719 1 97.38 87 ARG A N 1
ATOM 673 C CA . ARG A 1 87 ? 7.605 -21.438 -11.086 1 97.38 87 ARG A CA 1
ATOM 674 C C . ARG A 1 87 ? 7.867 -21.25 -12.57 1 97.38 87 ARG A C 1
ATOM 676 O O . ARG A 1 87 ? 6.977 -21.484 -13.398 1 97.38 87 ARG A O 1
ATOM 683 N N . ASP A 1 88 ? 9.094 -20.969 -12.891 1 95.25 88 ASP A N 1
ATOM 684 C CA . ASP A 1 88 ? 9.43 -20.547 -14.25 1 95.25 88 ASP A CA 1
ATOM 685 C C . ASP A 1 88 ? 9.078 -21.641 -15.266 1 95.25 88 ASP A C 1
ATOM 687 O O . ASP A 1 88 ? 8.508 -21.344 -16.312 1 95.25 88 ASP A O 1
ATOM 691 N N . ASP A 1 89 ? 9.32 -22.859 -14.961 1 95.44 89 ASP A N 1
ATOM 692 C CA . ASP A 1 89 ? 9.117 -23.953 -15.906 1 95.44 89 ASP A CA 1
ATOM 693 C C . ASP A 1 89 ? 7.664 -24.422 -15.914 1 95.44 89 ASP A C 1
ATOM 695 O O . ASP A 1 89 ? 7.301 -25.328 -16.656 1 95.44 89 ASP A O 1
ATOM 699 N N . TRP A 1 90 ? 6.824 -23.828 -15.164 1 95.75 90 TRP A N 1
ATOM 700 C CA . TRP A 1 90 ? 5.422 -24.234 -15.102 1 95.75 90 TRP A CA 1
ATOM 701 C C . TRP A 1 90 ? 4.508 -23.109 -15.586 1 95.75 90 TRP A C 1
ATOM 703 O O . TRP A 1 90 ? 3.283 -23.219 -15.508 1 95.75 90 TRP A O 1
ATOM 713 N N . GLN A 1 91 ? 5.094 -22.062 -16.094 1 94.12 91 GLN A N 1
ATOM 714 C CA . GLN A 1 91 ? 4.309 -20.953 -16.625 1 94.12 91 GLN A CA 1
ATOM 715 C C . GLN A 1 91 ? 3.5 -21.375 -17.844 1 94.12 91 GLN A C 1
ATOM 717 O O . GLN A 1 91 ? 3.953 -22.203 -18.641 1 94.12 91 GLN A O 1
ATOM 722 N N . GLY A 1 92 ? 2.299 -20.797 -17.969 1 93.69 92 GLY A N 1
ATOM 723 C CA . GLY A 1 92 ? 1.468 -21.047 -19.141 1 93.69 92 GLY A CA 1
ATOM 724 C C . GLY A 1 92 ? 0.776 -22.391 -19.094 1 93.69 92 GLY A C 1
ATOM 725 O O . GLY A 1 92 ? 0.357 -22.922 -20.125 1 93.69 92 GLY A O 1
ATOM 726 N N . ARG A 1 93 ? 0.682 -22.984 -17.891 1 96.25 93 ARG A N 1
ATOM 727 C CA . ARG A 1 93 ? 0.13 -24.328 -17.781 1 96.25 93 ARG A CA 1
ATOM 728 C C . ARG A 1 93 ? -1.088 -24.344 -16.875 1 96.25 93 ARG A C 1
ATOM 730 O O . ARG A 1 93 ? -1.464 -25.406 -16.359 1 96.25 93 ARG A O 1
ATOM 737 N N . GLY A 1 94 ? -1.614 -23.203 -16.594 1 97.25 94 GLY A N 1
ATOM 738 C CA . GLY A 1 94 ? -2.857 -23.141 -15.844 1 97.25 94 GLY A CA 1
ATOM 739 C C . GLY A 1 94 ? -2.645 -22.969 -14.352 1 97.25 94 GLY A C 1
ATOM 740 O O . GLY A 1 94 ? -3.607 -22.844 -13.594 1 97.25 94 GLY A O 1
ATOM 741 N N . VAL A 1 95 ? -1.435 -22.906 -13.867 1 98 95 VAL A N 1
ATOM 742 C CA . VAL A 1 95 ? -1.124 -22.797 -12.445 1 98 95 VAL A CA 1
ATOM 743 C C . VAL A 1 95 ? -1.647 -21.484 -11.891 1 98 95 VAL A C 1
ATOM 745 O O . VAL A 1 95 ? -2.316 -21.453 -10.852 1 98 95 VAL A O 1
ATOM 748 N N . GLY A 1 96 ? -1.353 -20.391 -12.594 1 98 96 GLY A N 1
ATOM 749 C CA . GLY A 1 96 ? -1.854 -19.094 -12.172 1 98 96 GLY A CA 1
ATOM 750 C C . GLY A 1 96 ? -3.367 -19.031 -12.094 1 98 96 GLY A C 1
ATOM 751 O O . GLY A 1 96 ? -3.926 -18.484 -11.148 1 98 96 GLY A O 1
ATOM 752 N N . THR A 1 97 ? -3.971 -19.641 -13.039 1 98.31 97 THR A N 1
ATOM 753 C CA . THR A 1 97 ? -5.43 -19.688 -13.094 1 98.31 97 THR A CA 1
ATOM 754 C C . THR A 1 97 ? -5.988 -20.422 -11.875 1 98.31 97 THR A C 1
ATOM 756 O O . THR A 1 97 ? -6.941 -19.953 -11.25 1 98.31 97 THR A O 1
ATOM 759 N N . ALA A 1 98 ? -5.41 -21.516 -11.555 1 98.56 98 ALA A N 1
ATOM 760 C CA . ALA A 1 98 ? -5.863 -22.297 -10.414 1 98.56 98 ALA A CA 1
ATOM 761 C C . ALA A 1 98 ? -5.711 -21.516 -9.109 1 98.56 98 ALA A C 1
ATOM 763 O O . ALA A 1 98 ? -6.609 -21.516 -8.266 1 98.56 98 ALA A O 1
ATOM 764 N N . LEU A 1 99 ? -4.586 -20.891 -8.93 1 98.62 99 LEU A N 1
ATOM 765 C CA . LEU A 1 99 ? -4.324 -20.078 -7.742 1 98.62 99 LEU A CA 1
ATOM 766 C C . LEU A 1 99 ? -5.324 -18.938 -7.633 1 98.62 99 LEU A C 1
ATOM 768 O O . LEU A 1 99 ? -5.918 -18.719 -6.57 1 98.62 99 LEU A O 1
ATOM 772 N N . MET A 1 100 ? -5.535 -18.25 -8.727 1 98.56 100 MET A N 1
ATOM 773 C CA . MET A 1 100 ? -6.445 -17.109 -8.75 1 98.56 100 MET A CA 1
ATOM 774 C C . MET A 1 100 ? -7.871 -17.547 -8.422 1 98.56 100 MET A C 1
ATOM 776 O O . MET A 1 100 ? -8.562 -16.875 -7.645 1 98.56 100 MET A O 1
ATOM 780 N N . HIS A 1 101 ? -8.281 -18.594 -9.016 1 98.44 101 HIS A N 1
ATOM 781 C CA . HIS A 1 101 ? -9.609 -19.109 -8.742 1 98.44 101 HIS A CA 1
ATOM 782 C C . HIS A 1 101 ? -9.805 -19.375 -7.25 1 98.44 101 HIS A C 1
ATOM 784 O O . HIS A 1 101 ? -10.805 -18.938 -6.664 1 98.44 101 HIS A O 1
ATOM 790 N N . SER A 1 102 ? -8.898 -20 -6.66 1 98.56 102 SER A N 1
ATOM 791 C CA . SER A 1 102 ? -9 -20.344 -5.246 1 98.56 102 SER A CA 1
ATOM 792 C C . SER A 1 102 ? -8.953 -19.094 -4.367 1 98.56 102 SER A C 1
ATOM 794 O O . SER A 1 102 ? -9.719 -18.984 -3.408 1 98.56 102 SER A O 1
ATOM 796 N N . ALA A 1 103 ? -8.023 -18.203 -4.664 1 98.5 103 ALA A N 1
ATOM 797 C CA . ALA A 1 103 ? -7.902 -16.984 -3.887 1 98.5 103 ALA A CA 1
ATOM 798 C C . ALA A 1 103 ? -9.18 -16.156 -3.959 1 98.5 103 ALA A C 1
ATOM 800 O O . ALA A 1 103 ? -9.648 -15.633 -2.943 1 98.5 103 ALA A O 1
ATOM 801 N N . LEU A 1 104 ? -9.766 -16.047 -5.117 1 98.38 104 LEU A N 1
ATOM 802 C CA . LEU A 1 104 ? -10.961 -15.234 -5.289 1 98.38 104 LEU A CA 1
ATOM 803 C C . LEU A 1 104 ? -12.188 -15.93 -4.707 1 98.38 104 LEU A C 1
ATOM 805 O O . LEU A 1 104 ? -13.102 -15.273 -4.203 1 98.38 104 LEU A O 1
ATOM 809 N N . ASP A 1 105 ? -12.211 -17.266 -4.789 1 98.25 105 ASP A N 1
ATOM 810 C CA . ASP A 1 105 ? -13.266 -17.984 -4.082 1 98.25 105 ASP A CA 1
ATOM 811 C C . ASP A 1 105 ? -13.227 -17.688 -2.586 1 98.25 105 ASP A C 1
ATOM 813 O O . ASP A 1 105 ? -14.266 -17.422 -1.975 1 98.25 105 ASP A O 1
ATOM 817 N N . LEU A 1 106 ? -12.039 -17.719 -2.016 1 97.94 106 LEU A N 1
ATOM 818 C CA . LEU A 1 106 ? -11.859 -17.391 -0.609 1 97.94 106 LEU A CA 1
ATOM 819 C C . LEU A 1 106 ? -12.32 -15.961 -0.327 1 97.94 106 LEU A C 1
ATOM 821 O O . LEU A 1 106 ? -13.078 -15.727 0.619 1 97.94 106 LEU A O 1
ATOM 825 N N . ALA A 1 107 ? -11.859 -15.016 -1.157 1 98.06 107 ALA A N 1
ATOM 826 C CA . ALA A 1 107 ? -12.188 -13.609 -0.989 1 98.06 107 ALA A CA 1
ATOM 827 C C . ALA A 1 107 ? -13.695 -13.383 -1.047 1 98.06 107 ALA A C 1
ATOM 829 O O . ALA A 1 107 ? -14.266 -12.703 -0.184 1 98.06 107 ALA A O 1
ATOM 830 N N . ASP A 1 108 ? -14.367 -13.992 -1.985 1 97.25 108 ASP A N 1
ATOM 831 C CA . ASP A 1 108 ? -15.766 -13.711 -2.314 1 97.25 108 ASP A CA 1
ATOM 832 C C . ASP A 1 108 ? -16.703 -14.477 -1.392 1 97.25 108 ASP A C 1
ATOM 834 O O . ASP A 1 108 ? -17.688 -13.914 -0.899 1 97.25 108 ASP A O 1
ATOM 838 N N . ASN A 1 109 ? -16.391 -15.648 -1.159 1 96.94 109 ASN A N 1
ATOM 839 C CA . ASN A 1 109 ? -17.406 -16.531 -0.601 1 96.94 109 ASN A CA 1
ATOM 840 C C . ASN A 1 109 ? -17.156 -16.812 0.877 1 96.94 109 ASN A C 1
ATOM 842 O O . ASN A 1 109 ? -18.031 -17.328 1.573 1 96.94 109 ASN A O 1
ATOM 846 N N . TRP A 1 110 ? -16 -16.438 1.342 1 96.56 110 TRP A N 1
ATOM 847 C CA . TRP A 1 110 ? -15.695 -16.797 2.723 1 96.56 110 TRP A CA 1
ATOM 848 C C . TRP A 1 110 ? -15.297 -15.555 3.527 1 96.56 110 TRP A C 1
ATOM 850 O O . TRP A 1 110 ? -15.625 -15.445 4.711 1 96.56 110 TRP A O 1
ATOM 860 N N . LEU A 1 111 ? -14.641 -14.617 2.932 1 96.19 111 LEU A N 1
ATOM 861 C CA . LEU A 1 111 ? -14.094 -13.484 3.672 1 96.19 111 LEU A CA 1
ATOM 862 C C . LEU A 1 111 ? -14.93 -12.234 3.445 1 96.19 111 LEU A C 1
ATOM 864 O O . LEU A 1 111 ? -14.734 -11.219 4.117 1 96.19 111 LEU A O 1
ATOM 868 N N . GLY A 1 112 ? -15.766 -12.195 2.445 1 96.19 112 GLY A N 1
ATOM 869 C CA . GLY A 1 112 ? -16.656 -11.078 2.191 1 96.19 112 GLY A CA 1
ATOM 870 C C . GLY A 1 112 ? -15.93 -9.844 1.688 1 96.19 112 GLY A C 1
ATOM 871 O O . GLY A 1 112 ? -16.297 -8.719 2.031 1 96.19 112 GLY A O 1
ATOM 872 N N . LEU A 1 113 ? -14.891 -10.008 1.009 1 97.38 113 LEU A N 1
ATOM 873 C CA . LEU A 1 113 ? -14.148 -8.867 0.477 1 97.38 113 LEU A CA 1
ATOM 874 C C . LEU A 1 113 ? -14.875 -8.25 -0.709 1 97.38 113 LEU A C 1
ATOM 876 O O . LEU A 1 113 ? -15.367 -8.961 -1.584 1 97.38 113 LEU A O 1
ATOM 880 N N . THR A 1 114 ? -14.953 -6.914 -0.713 1 97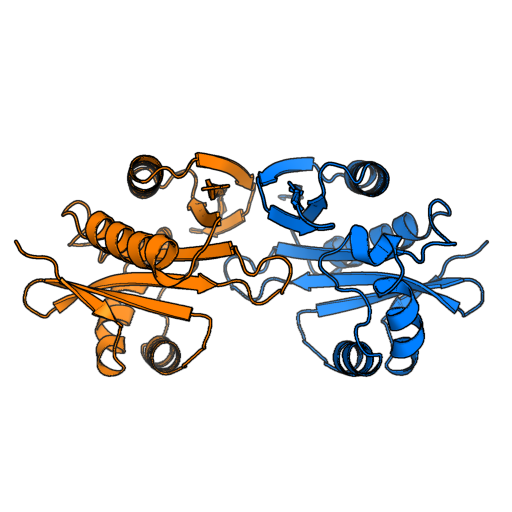.25 114 THR A N 1
ATOM 881 C CA . THR A 1 114 ? -15.594 -6.168 -1.793 1 97.25 114 THR A CA 1
ATOM 882 C C . THR A 1 114 ? -14.562 -5.73 -2.832 1 97.25 114 THR A C 1
ATOM 884 O O . THR A 1 114 ? -14.906 -5.5 -3.992 1 97.25 114 THR A O 1
ATOM 887 N N . ARG A 1 115 ? -13.43 -5.648 -2.402 1 98.38 115 ARG A N 1
ATOM 888 C CA . ARG A 1 115 ? -12.344 -5.172 -3.252 1 98.38 115 ARG A CA 1
ATOM 889 C C . ARG A 1 115 ? -11.094 -6.039 -3.08 1 98.38 115 ARG A C 1
ATOM 891 O O . ARG A 1 115 ? -10.695 -6.34 -1.954 1 98.38 115 ARG A O 1
ATOM 898 N N . VAL A 1 116 ? -10.547 -6.531 -4.176 1 98.75 116 VAL A N 1
ATOM 899 C CA . VAL A 1 116 ? -9.234 -7.18 -4.219 1 98.75 116 VAL A CA 1
ATOM 900 C C . VAL A 1 116 ? -8.312 -6.402 -5.152 1 98.75 116 VAL A C 1
ATOM 902 O O . VAL A 1 116 ? -8.703 -6.035 -6.262 1 98.75 116 VAL A O 1
ATOM 905 N N . GLU A 1 117 ? -7.137 -6.059 -4.656 1 98.81 117 GLU A N 1
ATOM 906 C CA . GLU A 1 117 ? -6.242 -5.23 -5.457 1 98.81 117 GLU A CA 1
ATOM 907 C C . GLU A 1 117 ? -4.867 -5.879 -5.602 1 98.81 117 GLU A C 1
ATOM 909 O O . GLU A 1 117 ? -4.531 -6.801 -4.855 1 98.81 117 GLU A O 1
ATOM 914 N N . LEU A 1 118 ? -4.145 -5.441 -6.598 1 98.69 118 LEU A N 1
ATOM 915 C CA . LEU A 1 118 ? -2.791 -5.914 -6.867 1 98.69 118 LEU A CA 1
ATOM 916 C C . LEU A 1 118 ? -2.016 -4.895 -7.691 1 98.69 118 LEU A C 1
ATOM 918 O O . LEU A 1 118 ? -2.604 -3.957 -8.242 1 98.69 118 LEU A O 1
ATOM 922 N N . ASP A 1 119 ? -0.727 -5.027 -7.668 1 98.25 119 ASP A N 1
ATOM 923 C CA . ASP A 1 119 ? 0.17 -4.312 -8.57 1 98.25 119 ASP A CA 1
ATOM 924 C C . ASP A 1 119 ? 0.848 -5.273 -9.547 1 98.25 119 ASP A C 1
ATOM 926 O O . ASP A 1 119 ? 1.199 -6.395 -9.18 1 98.25 119 ASP A O 1
ATOM 930 N N . VAL A 1 120 ? 1.038 -4.809 -10.75 1 98.44 120 VAL A N 1
ATOM 931 C CA . VAL A 1 120 ? 1.691 -5.617 -11.773 1 98.44 120 VAL A CA 1
ATOM 932 C C . VAL A 1 120 ? 2.514 -4.719 -12.695 1 98.44 120 VAL A C 1
ATOM 934 O O . VAL A 1 120 ? 2.062 -3.637 -13.086 1 98.44 120 VAL A O 1
ATOM 937 N N . TYR A 1 121 ? 3.717 -5.176 -13 1 98.31 121 TYR A N 1
ATOM 938 C CA . TYR A 1 121 ? 4.543 -4.406 -13.914 1 98.31 121 TYR A CA 1
ATOM 939 C C . TYR A 1 121 ? 3.859 -4.258 -15.273 1 98.31 121 TYR A C 1
ATOM 941 O O . TYR A 1 121 ? 3.246 -5.203 -15.773 1 98.31 121 TYR A O 1
ATOM 949 N N . THR A 1 122 ? 4.055 -3.105 -15.898 1 98.25 122 THR A N 1
ATOM 950 C CA . THR A 1 122 ? 3.312 -2.762 -17.109 1 98.25 122 THR A CA 1
ATOM 951 C C . THR A 1 122 ? 3.734 -3.654 -18.266 1 98.25 122 THR A C 1
ATOM 953 O O . THR A 1 122 ? 3.008 -3.775 -19.266 1 98.25 122 THR A O 1
ATOM 956 N N . ASP A 1 123 ? 4.875 -4.309 -18.141 1 97.06 123 ASP A N 1
ATOM 957 C CA . ASP A 1 123 ? 5.383 -5.129 -19.25 1 97.06 123 ASP A CA 1
ATOM 958 C C . ASP A 1 123 ? 5.125 -6.609 -18.984 1 97.06 123 ASP A C 1
ATOM 960 O O . ASP A 1 123 ? 5.629 -7.473 -19.703 1 97.06 123 ASP A O 1
ATOM 964 N N . ASN A 1 124 ? 4.418 -6.895 -17.875 1 96.12 124 ASN A N 1
ATOM 965 C CA . ASN A 1 124 ? 4.09 -8.281 -17.578 1 96.12 124 ASN A CA 1
ATOM 966 C C . ASN A 1 124 ? 2.787 -8.711 -18.25 1 96.12 124 ASN A C 1
ATOM 968 O O . ASN A 1 124 ? 1.777 -8.922 -17.578 1 96.12 124 ASN A O 1
ATOM 972 N N . ASP A 1 125 ? 2.865 -8.992 -19.516 1 95.94 125 ASP A N 1
ATOM 973 C CA . ASP A 1 125 ? 1.69 -9.258 -20.328 1 95.94 125 ASP A CA 1
ATOM 974 C C . ASP A 1 125 ? 0.957 -10.508 -19.859 1 95.94 125 ASP A C 1
ATOM 976 O O . ASP A 1 125 ? -0.276 -10.555 -19.875 1 95.94 125 ASP A O 1
ATOM 980 N N . ALA A 1 126 ? 1.718 -11.484 -19.547 1 95 126 ALA A N 1
ATOM 981 C CA . ALA A 1 126 ? 1.108 -12.742 -19.125 1 95 126 ALA A CA 1
ATOM 982 C C . ALA A 1 126 ? 0.266 -12.547 -17.875 1 95 126 ALA A C 1
ATOM 984 O O . ALA A 1 126 ? -0.865 -13.031 -17.797 1 95 126 ALA A O 1
ATOM 985 N N . ALA A 1 127 ? 0.8 -11.883 -16.875 1 96.62 127 ALA A N 1
ATOM 986 C CA . ALA A 1 127 ? 0.069 -11.602 -15.633 1 96.62 127 ALA A CA 1
ATOM 987 C C . ALA A 1 127 ? -1.143 -10.711 -15.906 1 96.62 127 ALA A C 1
ATOM 989 O O . ALA A 1 127 ? -2.229 -10.953 -15.375 1 96.62 127 ALA A O 1
ATOM 990 N N . LEU A 1 128 ? -0.956 -9.703 -16.734 1 97.75 128 LEU A N 1
ATOM 991 C CA . LEU A 1 128 ? -2.045 -8.797 -17.094 1 97.75 128 LEU A CA 1
ATOM 992 C C . LEU A 1 128 ? -3.213 -9.578 -17.703 1 97.75 128 LEU A C 1
ATOM 994 O O . LEU A 1 128 ? -4.367 -9.352 -17.328 1 97.75 128 LEU A O 1
ATOM 998 N N . ALA A 1 129 ? -2.908 -10.422 -18.641 1 97.75 129 ALA A N 1
ATOM 999 C CA . ALA A 1 129 ? -3.939 -11.234 -19.281 1 97.75 129 ALA A CA 1
ATOM 1000 C C . ALA A 1 129 ? -4.684 -12.086 -18.25 1 97.75 129 ALA A C 1
ATOM 1002 O O . ALA A 1 129 ? -5.91 -12.18 -18.297 1 97.75 129 ALA A O 1
ATOM 1003 N N . LEU A 1 130 ? -3.979 -12.68 -17.359 1 97.94 130 LEU A N 1
ATOM 1004 C CA . LEU A 1 130 ? -4.578 -13.492 -16.297 1 97.94 130 LEU A CA 1
ATOM 1005 C C . LEU A 1 130 ? -5.512 -12.648 -15.438 1 97.94 130 LEU A C 1
ATOM 1007 O O . LEU A 1 130 ? -6.66 -13.039 -15.195 1 97.94 130 LEU A O 1
ATOM 1011 N N . TYR A 1 131 ? -5.004 -11.531 -14.922 1 98.56 131 TYR A N 1
ATOM 1012 C CA . TYR A 1 131 ? -5.773 -10.695 -14.008 1 98.56 131 TYR A CA 1
ATOM 1013 C C . TYR A 1 131 ? -7.027 -10.156 -14.688 1 98.56 131 TYR A C 1
ATOM 1015 O O . TYR A 1 131 ? -8.102 -10.109 -14.078 1 98.56 131 TYR A O 1
ATOM 1023 N N . GLN A 1 132 ? -6.867 -9.766 -15.906 1 98.44 132 GLN A N 1
ATOM 1024 C CA . GLN A 1 132 ? -8.016 -9.273 -16.656 1 98.44 132 GLN A CA 1
ATOM 1025 C C . GLN A 1 132 ? -9.055 -10.375 -16.844 1 98.44 132 GLN A C 1
ATOM 1027 O O . GLN A 1 132 ? -10.258 -10.117 -16.781 1 98.44 132 GLN A O 1
ATOM 1032 N N . LYS A 1 133 ? -8.617 -11.555 -17.125 1 97.94 133 LYS A N 1
ATOM 1033 C CA . LYS A 1 133 ? -9.508 -12.703 -17.266 1 97.94 133 LYS A CA 1
ATOM 1034 C C . LYS A 1 133 ? -10.367 -12.891 -16.016 1 97.94 133 LYS A C 1
ATOM 1036 O O . LYS A 1 133 ? -11.5 -13.375 -16.109 1 97.94 133 LYS A O 1
ATOM 1041 N N . PHE A 1 134 ? -9.859 -12.539 -14.914 1 98.12 134 PHE A N 1
ATOM 1042 C CA . PHE A 1 134 ? -10.57 -12.742 -13.664 1 98.12 134 PHE A CA 1
ATOM 1043 C C . PHE A 1 134 ? -11.297 -11.469 -13.234 1 98.12 134 PHE A C 1
ATOM 1045 O O . PHE A 1 134 ? -11.75 -11.359 -12.102 1 98.12 134 PHE A O 1
ATOM 1052 N N . GLY A 1 135 ? -11.359 -10.469 -14.07 1 97.88 135 GLY A N 1
ATOM 1053 C CA . GLY A 1 135 ? -12.211 -9.32 -13.836 1 97.88 135 GLY A CA 1
ATOM 1054 C C . GLY A 1 135 ? -11.469 -8.141 -13.234 1 97.88 135 GLY A C 1
ATOM 1055 O O . GLY A 1 135 ? -12.086 -7.141 -12.852 1 97.88 135 GLY A O 1
ATOM 1056 N N . PHE A 1 136 ? -10.156 -8.234 -13.125 1 98.75 136 PHE A N 1
ATOM 1057 C CA . PHE A 1 136 ? -9.398 -7.074 -12.664 1 98.75 136 PHE A CA 1
ATOM 1058 C C . PHE A 1 136 ? -9.32 -6.016 -13.758 1 98.75 136 PHE A C 1
ATOM 1060 O O . PHE A 1 136 ? -9.164 -6.344 -14.938 1 98.75 136 PHE A O 1
ATOM 1067 N N . VAL A 1 137 ? -9.383 -4.738 -13.359 1 98.56 137 VAL A N 1
ATOM 1068 C CA . VAL A 1 137 ? -9.242 -3.621 -14.281 1 98.56 137 VAL A CA 1
ATOM 1069 C C . VAL A 1 137 ? -8.086 -2.725 -13.844 1 98.56 137 VAL A C 1
ATOM 1071 O O . VAL A 1 137 ? -7.758 -2.67 -12.656 1 98.56 137 VAL A O 1
ATOM 1074 N N . ILE A 1 138 ? -7.438 -2.064 -14.758 1 98.69 138 ILE A N 1
ATOM 1075 C CA . ILE A 1 138 ? -6.387 -1.106 -14.438 1 98.69 138 ILE A CA 1
ATOM 1076 C C . ILE A 1 138 ? -7 0.153 -13.836 1 98.69 138 ILE A C 1
ATOM 1078 O O . ILE A 1 138 ? -7.855 0.792 -14.453 1 98.69 138 ILE A O 1
ATOM 1082 N N . GLU A 1 139 ? -6.562 0.454 -12.695 1 98.75 139 GLU A N 1
ATOM 1083 C CA . GLU A 1 139 ? -7.066 1.656 -12.039 1 98.75 139 GLU A CA 1
ATOM 1084 C C . GLU A 1 139 ? -6.059 2.799 -12.125 1 98.75 139 GLU A C 1
ATOM 1086 O O . GLU A 1 139 ? -6.402 3.957 -11.891 1 98.75 139 GLU A O 1
ATOM 1091 N N . GLY A 1 140 ? -4.863 2.482 -12.438 1 98.56 140 GLY A N 1
ATOM 1092 C CA . GLY A 1 140 ? -3.857 3.527 -12.562 1 98.56 140 GLY A CA 1
ATOM 1093 C C . GLY A 1 140 ? -2.496 3.002 -12.969 1 98.56 140 GLY A C 1
ATOM 1094 O O . GLY A 1 140 ? -2.271 1.79 -12.992 1 98.56 140 GLY A O 1
ATOM 1095 N N . THR A 1 141 ? -1.667 3.893 -13.336 1 98.75 141 THR A N 1
ATOM 1096 C CA . THR A 1 141 ? -0.273 3.629 -13.68 1 98.75 141 THR A CA 1
ATOM 1097 C C . THR A 1 141 ? 0.665 4.391 -12.742 1 98.75 141 THR A C 1
ATOM 1099 O O . THR A 1 141 ? 0.572 5.617 -12.633 1 98.75 141 THR A O 1
ATOM 1102 N N . HIS A 1 142 ? 1.498 3.668 -12.078 1 98.5 142 HIS A N 1
ATOM 1103 C CA . HIS A 1 142 ? 2.486 4.246 -11.18 1 98.5 142 HIS A CA 1
ATOM 1104 C C . HIS A 1 142 ? 3.863 4.301 -11.828 1 98.5 142 HIS A C 1
ATOM 1106 O O . HIS A 1 142 ? 4.5 3.266 -12.031 1 98.5 142 HIS A O 1
ATOM 1112 N N . THR A 1 143 ? 4.309 5.488 -12.086 1 97.88 143 THR A N 1
ATOM 1113 C CA . THR A 1 143 ? 5.598 5.691 -12.742 1 97.88 143 THR A CA 1
ATOM 1114 C C . THR A 1 143 ? 6.742 5.453 -11.758 1 97.88 143 THR A C 1
ATOM 1116 O O . THR A 1 143 ? 6.645 5.809 -10.586 1 97.88 143 THR A O 1
ATOM 1119 N N . ALA A 1 144 ? 7.867 4.828 -12.297 1 98.06 144 ALA A N 1
ATOM 1120 C CA . ALA A 1 144 ? 9.047 4.551 -11.477 1 98.06 144 ALA A CA 1
ATOM 1121 C C . ALA A 1 144 ? 8.656 3.844 -10.18 1 98.06 144 ALA A C 1
ATOM 1123 O O . ALA A 1 144 ? 9.109 4.219 -9.102 1 98.06 144 ALA A O 1
ATOM 1124 N N . PHE A 1 145 ? 7.844 2.895 -10.367 1 98.12 145 PHE A N 1
ATOM 1125 C CA . PHE A 1 145 ? 7.242 2.172 -9.25 1 98.12 145 PHE A CA 1
ATOM 1126 C C . PHE A 1 145 ? 8.297 1.37 -8.492 1 98.12 145 PHE A C 1
ATOM 1128 O O . PHE A 1 145 ? 8.328 1.39 -7.262 1 98.12 145 PHE A O 1
ATOM 1135 N N . ALA A 1 146 ? 9.148 0.715 -9.18 1 98.06 146 ALA A N 1
ATOM 1136 C CA . ALA A 1 146 ? 10.148 -0.161 -8.578 1 98.06 146 ALA A CA 1
ATOM 1137 C C . ALA A 1 146 ? 11.438 -0.161 -9.391 1 98.06 146 ALA A C 1
ATOM 1139 O O . ALA A 1 146 ? 11.445 0.242 -10.562 1 98.06 146 ALA A O 1
ATOM 1140 N N . PHE A 1 147 ? 12.562 -0.552 -8.742 1 96.56 147 PHE A N 1
ATOM 1141 C CA . PHE A 1 147 ? 13.859 -0.701 -9.391 1 96.56 147 PHE A CA 1
ATOM 1142 C C . PHE A 1 147 ? 14.078 -2.143 -9.836 1 96.56 147 PHE A C 1
ATOM 1144 O O . PHE A 1 147 ? 14.008 -3.066 -9.023 1 96.56 147 PHE A O 1
ATOM 1151 N N . ARG A 1 148 ? 14.273 -2.381 -11.086 1 95.56 148 ARG A N 1
ATOM 1152 C CA . ARG A 1 148 ? 14.43 -3.697 -11.695 1 95.56 148 ARG A CA 1
ATOM 1153 C C . ARG A 1 148 ? 15.406 -3.65 -12.859 1 95.56 148 ARG A C 1
ATOM 1155 O O . ARG A 1 148 ? 15.258 -2.836 -13.773 1 95.56 148 ARG A O 1
ATOM 1162 N N . GLY A 1 149 ? 16.422 -4.535 -12.789 1 93.62 149 GLY A N 1
ATOM 1163 C CA . GLY A 1 149 ? 17.375 -4.609 -13.883 1 93.62 149 GLY A CA 1
ATOM 1164 C C . GLY A 1 149 ? 18.125 -3.311 -14.109 1 93.62 149 GLY A C 1
ATOM 1165 O O . GLY A 1 149 ? 18.359 -2.916 -15.25 1 93.62 149 GLY A O 1
ATOM 1166 N N . GLY A 1 150 ? 18.344 -2.559 -13.188 1 94.75 150 GLY A N 1
ATOM 1167 C CA . GLY A 1 150 ? 19.156 -1.355 -13.289 1 94.75 150 GLY A CA 1
ATOM 1168 C C . GLY A 1 150 ? 18.344 -0.129 -13.68 1 94.75 150 GLY A C 1
ATOM 1169 O O . GLY A 1 150 ? 18.922 0.932 -13.945 1 94.75 150 GLY A O 1
ATOM 1170 N N . ALA A 1 151 ? 17.047 -0.277 -13.75 1 96.44 151 ALA A N 1
ATOM 1171 C CA . ALA A 1 151 ? 16.219 0.852 -14.141 1 96.44 151 ALA A CA 1
ATOM 1172 C C . ALA A 1 151 ? 14.914 0.874 -13.336 1 96.44 151 ALA A C 1
ATOM 1174 O O . ALA A 1 151 ? 14.484 -0.156 -12.812 1 96.44 151 ALA A O 1
ATOM 1175 N N . TYR A 1 152 ? 14.383 2.082 -13.242 1 97.06 152 TYR A N 1
ATOM 1176 C CA . TYR A 1 152 ? 13.047 2.195 -12.672 1 97.06 152 TYR A CA 1
ATOM 1177 C C . TYR A 1 152 ? 11.984 1.77 -13.68 1 97.06 152 TYR A C 1
ATOM 1179 O O . TYR A 1 152 ? 12.062 2.119 -14.859 1 97.06 152 TYR A O 1
ATOM 1187 N N . VAL A 1 153 ? 10.984 1.025 -13.211 1 97.75 153 VAL A N 1
ATOM 1188 C CA . VAL A 1 153 ? 9.938 0.515 -14.094 1 97.75 153 VAL A CA 1
ATOM 1189 C C . VAL A 1 153 ? 8.57 0.895 -13.539 1 97.75 153 VAL A C 1
ATOM 1191 O O . VAL A 1 153 ? 8.422 1.143 -12.344 1 97.75 153 VAL A O 1
ATOM 1194 N N . ASP A 1 154 ? 7.625 0.978 -14.461 1 98.38 154 ASP A N 1
ATOM 1195 C CA . ASP A 1 154 ? 6.258 1.349 -14.109 1 98.38 154 ASP A CA 1
ATOM 1196 C C . ASP A 1 154 ? 5.434 0.118 -13.742 1 98.38 154 ASP A C 1
ATOM 1198 O O . ASP A 1 154 ? 5.75 -0.997 -14.164 1 98.38 154 ASP A O 1
ATOM 1202 N N . ALA A 1 155 ? 4.391 0.35 -12.961 1 98.62 155 ALA A N 1
ATOM 1203 C CA . ALA A 1 155 ? 3.432 -0.694 -12.617 1 98.62 155 ALA A CA 1
ATOM 1204 C C . ALA A 1 155 ? 1.998 -0.181 -12.727 1 98.62 155 ALA A C 1
ATOM 1206 O O . ALA A 1 155 ? 1.74 1.008 -12.531 1 98.62 155 ALA A O 1
ATOM 1207 N N . TYR A 1 156 ? 1.135 -1.09 -13.07 1 98.75 156 TYR A N 1
ATOM 1208 C CA . TYR A 1 156 ? -0.294 -0.831 -12.945 1 98.75 156 TYR A CA 1
ATOM 1209 C C . TYR A 1 156 ? -0.79 -1.181 -11.547 1 98.75 156 TYR A C 1
ATOM 1211 O O . TYR A 1 156 ? -0.373 -2.186 -10.969 1 98.75 156 TYR A O 1
ATOM 1219 N N . SER A 1 157 ? -1.622 -0.335 -11.016 1 98.69 157 SER A N 1
ATOM 1220 C CA . SER A 1 157 ? -2.527 -0.803 -9.977 1 98.69 157 SER A CA 1
ATOM 1221 C C . SER A 1 157 ? -3.826 -1.337 -10.562 1 98.69 157 SER A C 1
ATOM 1223 O O . SER A 1 157 ? -4.453 -0.677 -11.398 1 98.69 157 SER A O 1
ATOM 1225 N N . MET A 1 158 ? -4.207 -2.555 -10.156 1 98.75 158 MET A N 1
ATOM 1226 C CA . MET A 1 158 ? -5.445 -3.172 -10.625 1 98.75 158 MET A CA 1
ATOM 1227 C C . MET A 1 158 ? -6.34 -3.555 -9.453 1 98.75 158 MET A C 1
ATOM 1229 O O . MET A 1 158 ? -5.852 -3.783 -8.344 1 98.75 158 MET A O 1
ATOM 1233 N N . ALA A 1 159 ? -7.57 -3.59 -9.766 1 98.81 159 ALA A N 1
ATOM 1234 C CA . ALA A 1 159 ? -8.516 -4.039 -8.742 1 98.81 159 ALA A CA 1
ATOM 1235 C C . ALA A 1 159 ? -9.727 -4.719 -9.375 1 98.81 159 ALA A C 1
ATOM 1237 O O . ALA A 1 159 ? -10.039 -4.484 -10.547 1 98.81 159 ALA A O 1
ATOM 1238 N N . ARG A 1 160 ? -10.258 -5.621 -8.734 1 98.56 160 ARG A N 1
ATOM 1239 C CA . ARG A 1 160 ? -11.562 -6.23 -8.945 1 98.56 160 ARG A CA 1
ATOM 1240 C C . ARG A 1 160 ? -12.531 -5.844 -7.832 1 98.56 160 ARG A C 1
ATOM 1242 O O . ARG A 1 160 ? -12.305 -6.168 -6.664 1 98.56 160 ARG A O 1
ATOM 1249 N N . VAL A 1 161 ? -13.578 -5.086 -8.156 1 97.88 161 VAL A N 1
ATOM 1250 C CA . VAL A 1 161 ? -14.5 -4.523 -7.18 1 97.88 161 VAL A CA 1
ATOM 1251 C C . VAL A 1 161 ? -15.891 -5.121 -7.387 1 97.88 161 VAL A C 1
ATOM 1253 O O . VAL A 1 161 ? -16.422 -5.105 -8.5 1 97.88 161 VAL A O 1
ATOM 1256 N N . ARG A 1 162 ? -16.438 -5.703 -6.312 1 92.31 162 ARG A N 1
ATOM 1257 C CA . ARG A 1 162 ? -17.781 -6.258 -6.316 1 92.31 162 ARG A CA 1
ATOM 1258 C C . ARG A 1 162 ? -18.688 -5.508 -5.34 1 92.31 162 ARG A C 1
ATOM 1260 O O . ARG A 1 162 ? -18.766 -5.871 -4.164 1 92.31 162 ARG A O 1
ATOM 1267 N N . VAL A 1 163 ? -19.062 -4.297 -5.535 1 75.69 163 VAL A N 1
ATOM 1268 C CA . VAL A 1 163 ? -19.922 -3.562 -4.609 1 75.69 163 VAL A CA 1
ATOM 1269 C C . VAL A 1 163 ? -21.328 -4.148 -4.637 1 75.69 163 VAL A C 1
ATOM 1271 O O . VAL A 1 163 ? -21.859 -4.43 -5.707 1 75.69 163 VAL A O 1
ATOM 1274 N N . PRO A 1 164 ? -21.906 -4.387 -3.471 1 66.75 164 PRO A N 1
ATOM 1275 C CA . PRO A 1 164 ? -23.266 -4.918 -3.426 1 66.75 164 PRO A CA 1
ATOM 1276 C C . PRO A 1 164 ? -24.266 -4.047 -4.184 1 66.75 164 PRO A C 1
ATOM 1278 O O . PRO A 1 164 ? -24.062 -2.838 -4.316 1 66.75 164 PRO A O 1
ATOM 1281 N N . MET B 1 1 ? 1.599 35.312 10.898 1 82.62 1 MET B N 1
ATOM 1282 C CA . MET B 1 1 ? 1.644 34.156 11.797 1 82.62 1 MET B CA 1
ATOM 1283 C C . MET B 1 1 ? 2.713 33.156 11.352 1 82.62 1 MET B C 1
ATOM 1285 O O . MET B 1 1 ? 2.811 32.844 10.164 1 82.62 1 MET B O 1
ATOM 1289 N N . GLU B 1 2 ? 3.643 32.844 12.375 1 94.12 2 GLU B N 1
ATOM 1290 C CA . GLU B 1 2 ? 4.77 32 11.984 1 94.12 2 GLU B CA 1
ATOM 1291 C C . GLU B 1 2 ? 4.48 30.531 12.258 1 94.12 2 GLU B C 1
ATOM 1293 O O . GLU B 1 2 ? 4.023 30.172 13.344 1 94.12 2 GLU B O 1
ATOM 1298 N N . ILE B 1 3 ? 4.547 29.672 11.289 1 97.69 3 ILE B N 1
ATOM 1299 C CA . ILE B 1 3 ? 4.387 28.219 11.414 1 97.69 3 ILE B CA 1
ATOM 1300 C C . ILE B 1 3 ? 5.754 27.547 11.469 1 97.69 3 ILE B C 1
ATOM 1302 O O . ILE B 1 3 ? 6.578 27.734 10.562 1 97.69 3 ILE B O 1
ATOM 1306 N N . VAL B 1 4 ? 6.039 26.828 12.539 1 98 4 VAL B N 1
ATOM 1307 C CA . VAL B 1 4 ? 7.305 26.125 12.719 1 98 4 VAL B CA 1
ATOM 1308 C C . VAL B 1 4 ? 7.082 24.625 12.602 1 98 4 VAL B C 1
ATOM 1310 O O . VAL B 1 4 ? 6.25 24.062 13.312 1 98 4 VAL B O 1
ATOM 1313 N N . VAL B 1 5 ? 7.836 24 11.711 1 98.56 5 VAL B N 1
ATOM 1314 C CA . VAL B 1 5 ? 7.754 22.547 11.555 1 98.56 5 VAL B CA 1
ATOM 1315 C C . VAL B 1 5 ? 8.938 21.891 12.258 1 98.56 5 VAL B C 1
ATOM 1317 O O . VAL B 1 5 ? 10.078 22.359 12.133 1 98.56 5 VAL B O 1
ATOM 1320 N N . ARG B 1 6 ? 8.68 20.875 12.961 1 97.75 6 ARG B N 1
ATOM 1321 C CA . ARG B 1 6 ? 9.703 20.109 13.664 1 97.75 6 ARG B CA 1
ATOM 1322 C C . ARG B 1 6 ? 9.32 18.625 13.742 1 97.75 6 ARG B C 1
ATOM 1324 O O . ARG B 1 6 ? 8.227 18.234 13.336 1 97.75 6 ARG B O 1
ATOM 1331 N N . HIS B 1 7 ? 10.242 17.812 14.234 1 96.62 7 HIS B N 1
ATOM 1332 C CA . HIS B 1 7 ? 9.93 16.406 14.516 1 96.62 7 HIS B CA 1
ATOM 1333 C C . HIS B 1 7 ? 8.969 16.281 15.688 1 96.62 7 HIS B C 1
ATOM 1335 O O . HIS B 1 7 ? 9.086 17.016 16.672 1 96.62 7 HIS B O 1
ATOM 1341 N N . ALA B 1 8 ? 8.078 15.359 15.625 1 96.94 8 ALA B N 1
ATOM 1342 C CA . ALA B 1 8 ? 7.168 15.078 16.734 1 96.94 8 ALA B CA 1
ATOM 1343 C C . ALA B 1 8 ? 7.93 14.562 17.953 1 96.94 8 ALA B C 1
ATOM 1345 O O . ALA B 1 8 ? 8.906 13.82 17.812 1 96.94 8 ALA B O 1
ATOM 1346 N N . GLU B 1 9 ? 7.488 14.938 19.062 1 95.69 9 GLU B N 1
ATOM 1347 C CA . GLU B 1 9 ? 8.023 14.477 20.344 1 95.69 9 GLU B CA 1
ATOM 1348 C C . GLU B 1 9 ? 6.973 13.711 21.141 1 95.69 9 GLU B C 1
ATOM 1350 O O . GLU B 1 9 ? 5.773 13.922 20.953 1 95.69 9 GLU B O 1
ATOM 1355 N N . PRO B 1 10 ? 7.457 12.852 22.062 1 94.62 10 PRO B N 1
ATOM 1356 C CA . PRO B 1 10 ? 6.508 12.039 22.828 1 94.62 10 PRO B CA 1
ATOM 1357 C C . PRO B 1 10 ? 5.43 12.883 23.516 1 94.62 10 PRO B C 1
ATOM 1359 O O . PRO B 1 10 ? 4.277 12.445 23.609 1 94.62 10 PRO B O 1
ATOM 1362 N N . GLY B 1 11 ? 5.691 14.031 23.891 1 95.81 11 GLY B N 1
ATOM 1363 C CA . GLY B 1 11 ? 4.742 14.898 24.578 1 95.81 11 GLY B CA 1
ATOM 1364 C C . GLY B 1 11 ? 3.682 15.461 23.641 1 95.81 11 GLY B C 1
ATOM 1365 O O . GLY B 1 11 ? 2.695 16.047 24.109 1 95.81 11 GLY B O 1
ATOM 1366 N N . ASP B 1 12 ? 3.812 15.25 22.375 1 97.25 12 ASP B N 1
ATOM 1367 C CA . ASP B 1 12 ? 2.895 15.828 21.391 1 97.25 12 ASP B CA 1
ATOM 1368 C C . ASP B 1 12 ? 1.659 14.953 21.219 1 97.25 12 ASP B C 1
ATOM 1370 O O . ASP B 1 12 ? 0.742 15.305 20.469 1 97.25 12 ASP B O 1
ATOM 1374 N N . TYR B 1 13 ? 1.569 13.812 21.906 1 96.75 13 TYR B N 1
ATOM 1375 C CA . TYR B 1 13 ? 0.576 12.797 21.578 1 96.75 13 TYR B CA 1
ATOM 1376 C C . TYR B 1 13 ? -0.836 13.312 21.828 1 96.75 13 TYR B C 1
ATOM 1378 O O . TYR B 1 13 ? -1.765 12.984 21.078 1 96.75 13 TYR B O 1
ATOM 1386 N N . LEU B 1 14 ? -1.084 14.18 22.797 1 97.19 14 LEU B N 1
ATOM 1387 C CA . LEU B 1 14 ? -2.422 14.703 23.062 1 97.19 14 LEU B CA 1
ATOM 1388 C C . LEU B 1 14 ? -2.857 15.648 21.938 1 97.19 14 LEU B C 1
ATOM 1390 O O . LEU B 1 14 ? -4.023 15.641 21.547 1 97.19 14 LEU B O 1
ATOM 1394 N N . ALA B 1 15 ? -1.939 16.469 21.531 1 97.62 15 ALA B N 1
ATOM 1395 C CA . ALA B 1 15 ? -2.252 17.375 20.422 1 97.62 15 ALA B CA 1
ATOM 1396 C C . ALA B 1 15 ? -2.543 16.609 19.141 1 97.62 15 ALA B C 1
ATOM 1398 O O . ALA B 1 15 ? -3.477 16.938 18.406 1 97.62 15 ALA B O 1
ATOM 1399 N N . LEU B 1 16 ? -1.758 15.609 18.875 1 97 16 LEU B N 1
ATOM 1400 C CA . LEU B 1 16 ? -1.979 14.766 17.703 1 97 16 LEU B CA 1
ATOM 1401 C C . LEU B 1 16 ? -3.314 14.039 17.812 1 97 16 LEU B C 1
ATOM 1403 O O . LEU B 1 16 ? -4.043 13.922 16.828 1 97 16 LEU B O 1
ATOM 1407 N N . HIS B 1 17 ? -3.568 13.547 19 1 96.94 17 HIS B N 1
ATOM 1408 C CA . HIS B 1 17 ? -4.871 12.938 19.25 1 96.94 17 HIS B CA 1
ATOM 1409 C C . HIS B 1 17 ? -6.004 13.883 18.875 1 96.94 17 HIS B C 1
ATOM 1411 O O . HIS B 1 17 ? -6.941 13.5 18.172 1 96.94 17 HIS B O 1
ATOM 1417 N N . ARG B 1 18 ? -5.91 15.094 19.281 1 96 18 ARG B N 1
ATOM 1418 C CA . ARG B 1 18 ? -6.918 16.109 19 1 96 18 ARG B CA 1
ATOM 1419 C C . ARG B 1 18 ? -7.035 16.359 17.5 1 96 18 ARG B C 1
ATOM 1421 O O . ARG B 1 18 ? -8.141 16.531 16.969 1 96 18 ARG B O 1
ATOM 1428 N N . ILE B 1 19 ? -6.004 16.422 16.844 1 96.94 19 ILE B N 1
ATOM 1429 C CA . ILE B 1 19 ? -5.977 16.672 15.406 1 96.94 19 ILE B CA 1
ATOM 1430 C C . ILE B 1 19 ? -6.676 15.523 14.672 1 96.94 19 ILE B C 1
ATOM 1432 O O . ILE B 1 19 ? -7.637 15.75 13.93 1 96.94 19 ILE B O 1
ATOM 1436 N N . TYR B 1 20 ? -6.27 14.297 14.891 1 95.25 20 TYR B N 1
ATOM 1437 C CA . TYR B 1 20 ? -6.637 13.164 14.055 1 95.25 20 TYR B CA 1
ATOM 1438 C C . TYR B 1 20 ? -8.016 12.633 14.43 1 95.25 20 TYR B C 1
ATOM 1440 O O . TYR B 1 20 ? -8.633 11.898 13.664 1 95.25 20 TYR B O 1
ATOM 1448 N N . THR B 1 21 ? -8.484 13.016 15.594 1 93.5 21 THR B N 1
ATOM 1449 C CA . THR B 1 21 ? -9.828 12.602 15.969 1 93.5 21 THR B CA 1
ATOM 1450 C C . THR B 1 21 ? -10.844 13.688 15.633 1 93.5 21 THR B C 1
ATOM 1452 O O . THR B 1 21 ? -12.047 13.492 15.805 1 93.5 21 THR B O 1
ATOM 1455 N N . GLY B 1 22 ? -10.336 14.836 15.172 1 93.81 22 GLY B N 1
ATOM 1456 C CA . GLY B 1 22 ? -11.258 15.859 14.688 1 93.81 22 GLY B CA 1
ATOM 1457 C C . GLY B 1 22 ? -12.094 15.398 13.516 1 93.81 22 GLY B C 1
ATOM 1458 O O . GLY B 1 22 ? -11.641 14.602 12.695 1 93.81 22 GLY B O 1
ATOM 1459 N N . PRO B 1 23 ? -13.297 15.93 13.422 1 93.44 23 PRO B N 1
ATOM 1460 C CA . PRO B 1 23 ? -14.234 15.445 12.406 1 93.44 23 PRO B CA 1
ATOM 1461 C C . PRO B 1 23 ? -13.68 15.555 10.984 1 93.44 23 PRO B C 1
ATOM 1463 O O . PRO B 1 23 ? -13.797 14.609 10.203 1 93.44 23 PRO B O 1
ATOM 1466 N N . ARG B 1 24 ? -13.102 16.594 10.609 1 93.12 24 ARG B N 1
ATOM 1467 C CA . ARG B 1 24 ? -12.602 16.766 9.25 1 93.12 24 ARG B CA 1
ATOM 1468 C C . ARG B 1 24 ? -11.367 15.914 9 1 93.12 24 ARG B C 1
ATOM 1470 O O . ARG B 1 24 ? -11.227 15.312 7.934 1 93.12 24 ARG B O 1
ATOM 1477 N N . ALA B 1 25 ? -10.477 15.914 9.961 1 92.19 25 ALA B N 1
ATOM 1478 C CA . ALA B 1 25 ? -9.273 15.102 9.82 1 92.19 25 ALA B CA 1
ATOM 1479 C C . ALA B 1 25 ? -9.633 13.617 9.703 1 92.19 25 ALA B C 1
ATOM 1481 O O . ALA B 1 25 ? -9.102 12.914 8.844 1 92.19 25 ALA B O 1
ATOM 1482 N N . ALA B 1 26 ? -10.539 13.211 10.578 1 92.81 26 ALA B N 1
ATOM 1483 C CA . ALA B 1 26 ? -10.969 11.812 10.523 1 92.81 26 ALA B CA 1
ATOM 1484 C C . ALA B 1 26 ? -11.625 11.492 9.188 1 92.81 26 ALA B C 1
ATOM 1486 O 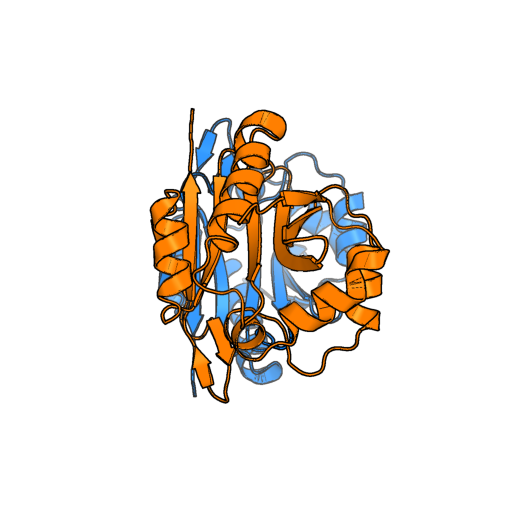O . ALA B 1 26 ? -11.328 10.461 8.578 1 92.81 26 ALA B O 1
ATOM 1487 N N . ALA B 1 27 ? -12.422 12.344 8.695 1 93.06 27 ALA B N 1
ATOM 1488 C CA . ALA B 1 27 ? -13.125 12.141 7.438 1 93.06 27 ALA B CA 1
ATOM 1489 C C . ALA B 1 27 ? -12.156 12.148 6.258 1 93.06 27 ALA B C 1
ATOM 1491 O O . ALA B 1 27 ? -12.398 11.5 5.238 1 93.06 27 ALA B O 1
ATOM 1492 N N . GLY B 1 28 ? -11.094 12.859 6.402 1 94 28 GLY B N 1
ATOM 1493 C CA . GLY B 1 28 ? -10.164 13.023 5.301 1 94 28 GLY B CA 1
ATOM 1494 C C . GLY B 1 28 ? -9.016 12.031 5.332 1 94 28 GLY B C 1
ATOM 1495 O O . GLY B 1 28 ? -8.18 12.016 4.43 1 94 28 GLY B O 1
ATOM 1496 N N . THR B 1 29 ? -8.938 11.188 6.316 1 94.38 29 THR B N 1
ATOM 1497 C CA . THR B 1 29 ? -7.871 10.203 6.473 1 94.38 29 THR B CA 1
ATOM 1498 C C . THR B 1 29 ? -8.445 8.805 6.664 1 94.38 29 THR B C 1
ATOM 1500 O O . THR B 1 29 ? -9.633 8.578 6.418 1 94.38 29 THR B O 1
ATOM 1503 N N . LEU B 1 30 ? -7.594 7.891 7.016 1 94.69 30 LEU B N 1
ATOM 1504 C CA . LEU B 1 30 ? -8.023 6.523 7.281 1 94.69 30 LEU B CA 1
ATOM 1505 C C . LEU B 1 30 ? -8.188 6.285 8.781 1 94.69 30 LEU B C 1
ATOM 1507 O O . LEU B 1 30 ? -8.234 5.137 9.227 1 94.69 30 LEU B O 1
ATOM 1511 N N . GLN B 1 31 ? -8.188 7.355 9.555 1 92.19 31 GLN B N 1
ATOM 1512 C CA . GLN B 1 31 ? -8.352 7.266 11 1 92.19 31 GLN B CA 1
ATOM 1513 C C . GLN B 1 31 ? -9.828 7.129 11.383 1 92.19 31 GLN B C 1
ATOM 1515 O O . GLN B 1 31 ? -10.711 7.504 10.609 1 92.19 31 GLN B O 1
ATOM 1520 N N . LEU B 1 32 ? -10.062 6.562 12.594 1 90.56 32 LEU B N 1
ATOM 1521 C CA . LEU B 1 32 ? -11.406 6.449 13.156 1 90.56 32 LEU B CA 1
ATOM 1522 C C . LEU B 1 32 ? -11.648 7.539 14.195 1 90.56 32 LEU B C 1
ATOM 1524 O O . LEU B 1 32 ? -10.719 7.973 14.883 1 90.56 32 LEU B O 1
ATOM 1528 N N . PRO B 1 33 ? -12.922 7.848 14.266 1 88.5 33 PRO B N 1
ATOM 1529 C CA . PRO B 1 33 ? -13.266 8.656 15.438 1 88.5 33 PRO B CA 1
ATOM 1530 C C . PRO B 1 33 ? -13.117 7.883 16.75 1 88.5 33 PRO B C 1
ATOM 1532 O O . PRO B 1 33 ? -13.031 6.652 16.734 1 88.5 33 PRO B O 1
ATOM 1535 N N . PHE B 1 34 ? -12.859 8.594 17.859 1 90.56 34 PHE B N 1
ATOM 1536 C CA . PHE B 1 34 ? -12.867 8.086 19.219 1 90.56 34 PHE B CA 1
ATOM 1537 C C . PHE B 1 34 ? -11.656 7.199 19.484 1 90.56 34 PHE B C 1
ATOM 1539 O O . PHE B 1 34 ? -11.711 6.27 20.281 1 90.56 34 PHE B O 1
ATOM 1546 N N . ARG B 1 35 ? -10.672 7.277 18.641 1 89.62 35 ARG B N 1
ATOM 1547 C CA . ARG B 1 35 ? -9.438 6.59 18.984 1 89.62 35 ARG B CA 1
ATOM 1548 C C . ARG B 1 35 ? -8.891 7.082 20.328 1 89.62 35 ARG B C 1
ATOM 1550 O O . ARG B 1 35 ? -9.008 8.266 20.656 1 89.62 35 ARG B O 1
ATOM 1557 N N . SER B 1 36 ? -8.273 6.203 21.016 1 93.69 36 SER B N 1
ATOM 1558 C CA . SER B 1 36 ? -7.766 6.574 22.328 1 93.69 36 SER B CA 1
ATOM 1559 C C . SER B 1 36 ? -6.52 7.441 22.219 1 93.69 36 SER B C 1
ATOM 1561 O O . SER B 1 36 ? -5.762 7.324 21.25 1 93.69 36 SER B O 1
ATOM 1563 N N . ALA B 1 37 ? -6.344 8.258 23.234 1 94.56 37 ALA B N 1
ATOM 1564 C CA . ALA B 1 37 ? -5.105 9.031 23.312 1 94.56 37 ALA B CA 1
ATOM 1565 C C . ALA B 1 37 ? -3.893 8.117 23.406 1 94.56 37 ALA B C 1
ATOM 1567 O O . ALA B 1 37 ? -2.818 8.438 22.891 1 94.56 37 ALA B O 1
ATOM 1568 N N . GLU B 1 38 ? -4.078 7.012 24.016 1 94.62 38 GLU B N 1
ATOM 1569 C CA . GLU B 1 38 ? -3.014 6.027 24.188 1 94.62 38 GLU B CA 1
ATOM 1570 C C . GLU B 1 38 ? -2.516 5.516 22.828 1 94.62 38 GLU B C 1
ATOM 1572 O O . GLU B 1 38 ? -1.327 5.23 22.672 1 94.62 38 GLU B O 1
ATOM 1577 N N . HIS B 1 39 ? -3.404 5.395 21.953 1 92.56 39 HIS B N 1
ATOM 1578 C CA . HIS B 1 39 ? -3.021 4.992 20.609 1 92.56 39 HIS B CA 1
ATOM 1579 C C . HIS B 1 39 ? -1.974 5.938 20.031 1 92.56 39 HIS B C 1
ATOM 1581 O O . HIS B 1 39 ? -0.956 5.488 19.5 1 92.56 39 HIS B O 1
ATOM 1587 N N . TYR B 1 40 ? -2.178 7.207 20.188 1 93.31 40 TYR B N 1
ATOM 1588 C CA . TYR B 1 40 ? -1.28 8.211 19.625 1 93.31 40 TYR B CA 1
ATOM 1589 C C . TYR B 1 40 ? -0.004 8.32 20.438 1 93.31 40 TYR B C 1
ATOM 1591 O O . TYR B 1 40 ? 1.065 8.617 19.906 1 93.31 40 TYR B O 1
ATOM 1599 N N . ARG B 1 41 ? -0.13 8.094 21.672 1 94.69 41 ARG B N 1
ATOM 1600 C CA . ARG B 1 41 ? 1.08 8.039 22.484 1 94.69 41 ARG B CA 1
ATOM 1601 C C . ARG B 1 41 ? 2.016 6.938 22 1 94.69 41 ARG B C 1
ATOM 1603 O O . ARG B 1 41 ? 3.205 7.176 21.781 1 94.69 41 ARG B O 1
ATOM 1610 N N . LYS B 1 42 ? 1.468 5.766 21.844 1 93.5 42 LYS B N 1
ATOM 1611 C CA . LYS B 1 42 ? 2.264 4.645 21.359 1 93.5 42 LYS B CA 1
ATOM 1612 C C . LYS B 1 42 ? 2.832 4.941 19.969 1 93.5 42 LYS B C 1
ATOM 1614 O O . LYS B 1 42 ? 3.992 4.629 19.688 1 93.5 42 LYS B O 1
ATOM 1619 N N . TRP B 1 43 ? 1.986 5.508 19.219 1 91.19 43 TRP B N 1
ATOM 1620 C CA . TRP B 1 43 ? 2.379 5.824 17.844 1 91.19 43 TRP B CA 1
ATOM 1621 C C . TRP B 1 43 ? 3.576 6.766 17.828 1 91.19 43 TRP B C 1
ATOM 1623 O O . TRP B 1 43 ? 4.539 6.543 17.094 1 91.19 43 TRP B O 1
ATOM 1633 N N . VAL B 1 44 ? 3.514 7.781 18.562 1 92.44 44 VAL B N 1
ATOM 1634 C CA . VAL B 1 44 ? 4.57 8.789 18.594 1 92.44 44 VAL B CA 1
ATOM 1635 C C . VAL B 1 44 ? 5.828 8.203 19.234 1 92.44 44 VAL B C 1
ATOM 1637 O O . VAL B 1 44 ? 6.945 8.555 18.844 1 92.44 44 VAL B O 1
ATOM 1640 N N . GLU B 1 45 ? 5.68 7.352 20.156 1 91.06 45 GLU B N 1
ATOM 1641 C CA . GLU B 1 45 ? 6.801 6.781 20.891 1 91.06 45 GLU B CA 1
ATOM 1642 C C . GLU B 1 45 ? 7.496 5.691 20.078 1 91.06 45 GLU B C 1
ATOM 1644 O O . GLU B 1 45 ? 8.672 5.402 20.297 1 91.06 45 GLU B O 1
ATOM 1649 N N . GLU B 1 46 ? 6.641 5.07 19.328 1 87.06 46 GLU B N 1
ATOM 1650 C CA . GLU B 1 46 ? 7.219 4.004 18.516 1 87.06 46 GLU B CA 1
ATOM 1651 C C . GLU B 1 46 ? 8.219 4.562 17.5 1 87.06 46 GLU B C 1
ATOM 1653 O O . GLU B 1 46 ? 7.875 5.434 16.703 1 87.06 46 GLU B O 1
ATOM 1658 N N . SER B 1 47 ? 9.438 4.23 17.719 1 79.25 47 SER B N 1
ATOM 1659 C CA . SER B 1 47 ? 10.477 4.641 16.781 1 79.25 47 SER B CA 1
ATOM 1660 C C . SER B 1 47 ? 10.68 3.594 15.695 1 79.25 47 SER B C 1
ATOM 1662 O O . SER B 1 47 ? 11.031 2.449 15.984 1 79.25 47 SER B O 1
ATOM 1664 N N . VAL B 1 48 ? 10.344 4 14.5 1 84.81 48 VAL B N 1
ATOM 1665 C CA . VAL B 1 48 ? 10.609 3.168 13.328 1 84.81 48 VAL B CA 1
ATOM 1666 C C . VAL B 1 48 ? 11.555 3.893 12.383 1 84.81 48 VAL B C 1
ATOM 1668 O O . VAL B 1 48 ? 11.328 5.051 12.023 1 84.81 48 VAL B O 1
ATOM 1671 N N . ASP B 1 49 ? 12.586 3.229 11.93 1 88.94 49 ASP B N 1
ATOM 1672 C CA . ASP B 1 49 ? 13.68 3.848 11.188 1 88.94 49 ASP B CA 1
ATOM 1673 C C . ASP B 1 49 ? 13.188 4.426 9.859 1 88.94 49 ASP B C 1
ATOM 1675 O O . ASP B 1 49 ? 13.773 5.375 9.336 1 88.94 49 ASP B O 1
ATOM 1679 N N . ASN B 1 50 ? 12.148 3.859 9.359 1 95.25 50 ASN B N 1
ATOM 1680 C CA . ASN B 1 50 ? 11.719 4.277 8.023 1 95.25 50 ASN B CA 1
ATOM 1681 C C . ASN B 1 50 ? 10.555 5.262 8.086 1 95.25 50 ASN B C 1
ATOM 1683 O O . ASN B 1 50 ? 9.867 5.477 7.094 1 95.25 50 ASN B O 1
ATOM 1687 N N . ARG B 1 51 ? 10.312 5.836 9.266 1 96.56 51 ARG B N 1
ATOM 1688 C CA . ARG B 1 51 ? 9.188 6.746 9.438 1 96.56 51 ARG B CA 1
ATOM 1689 C C . ARG B 1 51 ? 9.641 8.07 10.055 1 96.56 51 ARG B C 1
ATOM 1691 O O . ARG B 1 51 ? 10.305 8.078 11.094 1 96.56 51 ARG B O 1
ATOM 1698 N N . PHE B 1 52 ? 9.242 9.164 9.477 1 96.75 52 PHE B N 1
ATOM 1699 C CA . PHE B 1 52 ? 9.508 10.523 9.93 1 96.75 52 PHE B CA 1
ATOM 1700 C C . PHE B 1 52 ? 8.211 11.25 10.25 1 96.75 52 PHE B C 1
ATOM 1702 O O . PHE B 1 52 ? 7.441 11.586 9.352 1 96.75 52 PHE B O 1
ATOM 1709 N N . ALA B 1 53 ? 8.039 11.492 11.5 1 97.25 53 ALA B N 1
ATOM 1710 C CA . ALA B 1 53 ? 6.852 12.195 11.969 1 97.25 53 ALA B CA 1
ATOM 1711 C C . ALA B 1 53 ? 7.145 13.68 12.18 1 97.25 53 ALA B C 1
ATOM 1713 O O . ALA B 1 53 ? 7.961 14.039 13.031 1 97.25 53 ALA B O 1
ATOM 1714 N N . LEU B 1 54 ? 6.477 14.508 11.422 1 97.94 54 LEU B N 1
ATOM 1715 C CA . LEU B 1 54 ? 6.617 15.953 11.531 1 97.94 54 LEU B CA 1
ATOM 1716 C C . LEU B 1 54 ? 5.355 16.578 12.117 1 97.94 54 LEU B C 1
ATOM 1718 O O . LEU B 1 54 ? 4.25 16.094 11.875 1 97.94 54 LEU B O 1
ATOM 1722 N N . VAL B 1 55 ? 5.566 17.672 12.883 1 98.62 55 VAL B N 1
ATOM 1723 C CA . VAL B 1 55 ? 4.434 18.453 13.375 1 98.62 55 VAL B CA 1
ATOM 1724 C C . VAL B 1 55 ? 4.641 19.922 13.039 1 98.62 55 VAL B C 1
ATOM 1726 O O . VAL B 1 55 ? 5.773 20.406 12.984 1 98.62 55 VAL B O 1
ATOM 1729 N N . ALA B 1 56 ? 3.562 20.609 12.719 1 98.75 56 ALA B N 1
ATOM 1730 C CA . ALA B 1 56 ? 3.529 22.047 12.539 1 98.75 56 ALA B CA 1
ATOM 1731 C C . ALA B 1 56 ? 3.012 22.75 13.789 1 98.75 56 ALA B C 1
ATOM 1733 O O . ALA B 1 56 ? 1.954 22.391 14.312 1 98.75 56 ALA B O 1
ATOM 1734 N N . CYS B 1 57 ? 3.719 23.781 14.234 1 98.5 57 CYS B N 1
ATOM 1735 C CA . CYS B 1 57 ? 3.396 24.5 15.469 1 98.5 57 CYS B CA 1
ATOM 1736 C C . CYS B 1 57 ? 3.135 25.969 15.195 1 98.5 57 CYS B C 1
ATOM 1738 O O . CYS B 1 57 ? 3.828 26.594 14.383 1 98.5 57 CYS B O 1
ATOM 1740 N N . VAL B 1 58 ? 2.104 26.453 15.836 1 97.69 58 VAL B N 1
ATOM 1741 C CA . VAL B 1 58 ? 1.824 27.891 15.898 1 97.69 58 VAL B CA 1
ATOM 1742 C C . VAL B 1 58 ? 1.781 28.344 17.359 1 97.69 58 VAL B C 1
ATOM 1744 O O . VAL B 1 58 ? 0.98 27.844 18.141 1 97.69 58 VAL B O 1
ATOM 1747 N N . GLU B 1 59 ? 2.652 29.281 17.703 1 94.38 59 GLU B N 1
ATOM 1748 C CA . GLU B 1 59 ? 2.756 29.781 19.078 1 94.38 59 GLU B CA 1
ATOM 1749 C C . GLU B 1 59 ? 2.891 28.625 20.062 1 94.38 59 GLU B C 1
ATOM 1751 O O . GLU B 1 59 ? 2.186 28.594 21.078 1 94.38 59 GLU B O 1
ATOM 1756 N N . GLY B 1 60 ? 3.623 27.594 19.672 1 91.94 60 GLY B N 1
ATOM 1757 C CA . GLY B 1 60 ? 3.971 26.484 20.547 1 91.94 60 GLY B CA 1
ATOM 1758 C C . GLY B 1 60 ? 2.945 25.359 20.531 1 91.94 60 GLY B C 1
ATOM 1759 O O . GLY B 1 60 ? 3.176 24.297 21.094 1 91.94 60 GLY B O 1
ATOM 1760 N N . GLU B 1 61 ? 1.856 25.594 19.859 1 96.12 61 GLU B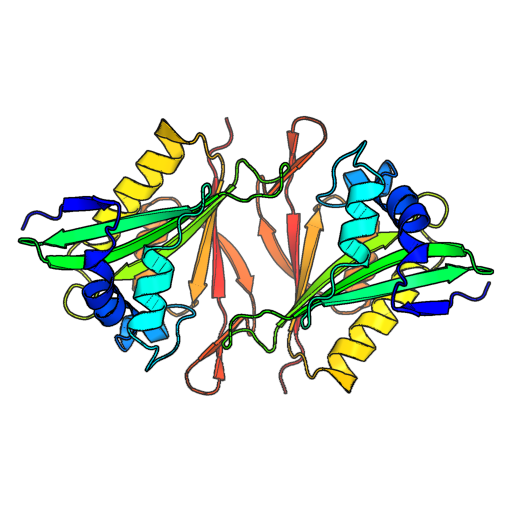 N 1
ATOM 1761 C CA . GLU B 1 61 ? 0.808 24.578 19.797 1 96.12 61 GLU B CA 1
ATOM 1762 C C . GLU B 1 61 ? 0.897 23.766 18.516 1 96.12 61 GLU B C 1
ATOM 1764 O O . GLU B 1 61 ? 1.044 24.328 17.422 1 96.12 61 GLU B O 1
ATOM 1769 N N . VAL B 1 62 ? 0.816 22.469 18.703 1 98.44 62 VAL B N 1
ATOM 1770 C CA . VAL B 1 62 ? 0.788 21.594 17.531 1 98.44 62 VAL B CA 1
ATOM 1771 C C . VAL B 1 62 ? -0.588 21.672 16.875 1 98.44 62 VAL B C 1
ATOM 1773 O O . VAL B 1 62 ? -1.602 21.359 17.5 1 98.44 62 VAL B O 1
ATOM 1776 N N . VAL B 1 63 ? -0.584 22.031 15.555 1 98.44 63 VAL B N 1
ATOM 1777 C CA . VAL B 1 63 ? -1.868 22.25 14.898 1 98.44 63 VAL B CA 1
ATOM 1778 C C . VAL B 1 63 ? -1.95 21.406 13.625 1 98.44 63 VAL B C 1
ATOM 1780 O O . VAL B 1 63 ? -2.959 21.438 12.922 1 98.44 63 VAL B O 1
ATOM 1783 N N . GLY B 1 64 ? -0.954 20.641 13.281 1 98.5 64 GLY B N 1
ATOM 1784 C CA . GLY B 1 64 ? -0.92 19.719 12.148 1 98.5 64 GLY B CA 1
ATOM 1785 C C . GLY B 1 64 ? 0.163 18.672 12.273 1 98.5 64 GLY B C 1
ATOM 1786 O O . GLY B 1 64 ? 1.092 18.812 13.07 1 98.5 64 GLY B O 1
ATOM 1787 N N . GLY B 1 65 ? -0 17.578 11.539 1 98.06 65 GLY B N 1
ATOM 1788 C CA . GLY B 1 65 ? 0.956 16.484 11.5 1 98.06 65 GLY B CA 1
ATOM 1789 C C . GLY B 1 65 ? 1.092 15.859 10.125 1 98.06 65 GLY B C 1
ATOM 1790 O O . GLY B 1 65 ? 0.139 15.852 9.344 1 98.06 65 GLY B O 1
ATOM 1791 N N . LEU B 1 66 ? 2.279 15.391 9.828 1 98.25 66 LEU B N 1
ATOM 1792 C CA . LEU B 1 66 ? 2.588 14.68 8.594 1 98.25 66 LEU B CA 1
ATOM 1793 C C . LEU B 1 66 ? 3.592 13.562 8.844 1 98.25 66 LEU B C 1
ATOM 1795 O O . LEU B 1 66 ? 4.559 13.742 9.594 1 98.25 66 LEU B O 1
ATOM 1799 N N . THR B 1 67 ? 3.303 12.461 8.297 1 97.81 67 THR B N 1
ATOM 1800 C CA . THR B 1 67 ? 4.246 11.352 8.367 1 97.81 67 THR B CA 1
ATOM 1801 C C . THR B 1 67 ? 4.766 11 6.977 1 97.81 67 THR B C 1
ATOM 1803 O O . THR B 1 67 ? 3.988 10.867 6.031 1 97.81 67 THR B O 1
ATOM 1806 N N . LEU B 1 68 ? 6.059 10.961 6.84 1 98.25 68 LEU B N 1
ATOM 1807 C CA . LEU B 1 68 ? 6.75 10.422 5.676 1 98.25 68 LEU B CA 1
ATOM 1808 C C . LEU B 1 68 ? 7.344 9.055 5.988 1 98.25 68 LEU B C 1
ATOM 1810 O O . LEU B 1 68 ? 8.195 8.93 6.867 1 98.25 68 LEU B O 1
ATOM 1814 N N . SER B 1 69 ? 6.84 8.039 5.305 1 98 69 SER B N 1
ATOM 1815 C CA . SER B 1 69 ? 7.348 6.684 5.488 1 98 69 SER B CA 1
ATOM 1816 C C . SER B 1 69 ? 8.055 6.184 4.234 1 98 69 SER B C 1
ATOM 1818 O O . SER B 1 69 ? 7.508 6.262 3.133 1 98 69 SER B O 1
ATOM 1820 N N . ILE B 1 70 ? 9.258 5.664 4.449 1 97.69 70 ILE B N 1
ATOM 1821 C CA . ILE B 1 70 ? 10.023 5.113 3.336 1 97.69 70 ILE B CA 1
ATOM 1822 C C . ILE B 1 70 ? 9.703 3.629 3.18 1 97.69 70 ILE B C 1
ATOM 1824 O O . ILE B 1 70 ? 9.633 2.896 4.172 1 97.69 70 ILE B O 1
ATOM 1828 N N . SER B 1 71 ? 9.523 3.186 1.935 1 97.5 71 SER B N 1
ATOM 1829 C CA . SER B 1 71 ? 9.273 1.771 1.676 1 97.5 71 SER B CA 1
ATOM 1830 C C . SER B 1 71 ? 10.406 0.905 2.217 1 97.5 71 SER B C 1
ATOM 1832 O O . SER B 1 71 ? 11.586 1.253 2.078 1 97.5 71 SER B O 1
ATOM 1834 N N . THR B 1 72 ? 10.031 -0.192 2.801 1 95.12 72 THR B N 1
ATOM 1835 C CA . THR B 1 72 ? 11.055 -1.078 3.352 1 95.12 72 THR B CA 1
ATOM 1836 C C . THR B 1 72 ? 11.438 -2.154 2.34 1 95.12 72 THR B C 1
ATOM 1838 O O . THR B 1 72 ? 12.453 -2.836 2.506 1 95.12 72 THR B O 1
ATOM 1841 N N . ASN B 1 73 ? 10.641 -2.387 1.313 1 96.12 73 ASN B N 1
ATOM 1842 C CA . ASN B 1 73 ? 11.062 -3.268 0.229 1 96.12 73 ASN B CA 1
ATOM 1843 C C . ASN B 1 73 ? 12.266 -2.701 -0.522 1 96.12 73 ASN B C 1
ATOM 1845 O O . ASN B 1 73 ? 12.227 -1.562 -0.99 1 96.12 73 ASN B O 1
ATOM 1849 N N . PRO B 1 74 ? 13.352 -3.465 -0.616 1 94.75 74 PRO B N 1
ATOM 1850 C CA . PRO B 1 74 ? 14.57 -2.941 -1.251 1 94.75 74 PRO B CA 1
ATOM 1851 C C . PRO B 1 74 ? 14.32 -2.445 -2.674 1 94.75 74 PRO B C 1
ATOM 1853 O O . PRO B 1 74 ? 15.016 -1.539 -3.145 1 94.75 74 PRO B O 1
ATOM 1856 N N . ARG B 1 75 ? 13.359 -2.957 -3.334 1 96.38 75 ARG B N 1
ATOM 1857 C CA . ARG B 1 75 ? 13.125 -2.58 -4.723 1 96.38 75 ARG B CA 1
ATOM 1858 C C . ARG B 1 75 ? 12.25 -1.331 -4.809 1 96.38 75 ARG B C 1
ATOM 1860 O O . ARG B 1 75 ? 12.016 -0.804 -5.898 1 96.38 75 ARG B O 1
ATOM 1867 N N . ARG B 1 76 ? 11.805 -0.881 -3.691 1 97.94 76 ARG B N 1
ATOM 1868 C CA . ARG B 1 76 ? 11.016 0.345 -3.621 1 97.94 76 ARG B CA 1
ATOM 1869 C C . ARG B 1 76 ? 11.625 1.327 -2.623 1 97.94 76 ARG B C 1
ATOM 1871 O O . ARG B 1 76 ? 10.922 2.191 -2.094 1 97.94 76 ARG B O 1
ATOM 1878 N N . ARG B 1 77 ? 12.938 1.203 -2.316 1 96.44 77 ARG B N 1
ATOM 1879 C CA . ARG B 1 77 ? 13.586 2.031 -1.304 1 96.44 77 ARG B CA 1
ATOM 1880 C C . ARG B 1 77 ? 13.609 3.496 -1.729 1 96.44 77 ARG B C 1
ATOM 1882 O O . ARG B 1 77 ? 13.812 4.383 -0.899 1 96.44 77 ARG B O 1
ATOM 1889 N N . HIS B 1 78 ? 13.477 3.768 -3.006 1 97.81 78 HIS B N 1
ATOM 1890 C CA . HIS B 1 78 ? 13.469 5.125 -3.539 1 97.81 78 HIS B CA 1
ATOM 1891 C C . HIS B 1 78 ? 12.102 5.777 -3.361 1 97.81 78 HIS B C 1
ATOM 1893 O O . HIS B 1 78 ? 11.883 6.906 -3.807 1 97.81 78 HIS B O 1
ATOM 1899 N N . VAL B 1 79 ? 11.117 5.102 -2.73 1 98.44 79 VAL B N 1
ATOM 1900 C CA . VAL B 1 79 ? 9.727 5.539 -2.646 1 98.44 79 VAL B CA 1
ATOM 1901 C C . VAL B 1 79 ? 9.398 5.93 -1.208 1 98.44 79 VAL B C 1
ATOM 1903 O O . VAL B 1 79 ? 9.688 5.184 -0.271 1 98.44 79 VAL B O 1
ATOM 1906 N N . GLY B 1 80 ? 8.773 7.07 -1.017 1 98.62 80 GLY B N 1
ATOM 1907 C CA . GLY B 1 80 ? 8.172 7.488 0.238 1 98.62 80 GLY B CA 1
ATOM 1908 C C . GLY B 1 80 ? 6.668 7.664 0.146 1 98.62 80 GLY B C 1
ATOM 1909 O O . GLY B 1 80 ? 6.137 7.969 -0.923 1 98.62 80 GLY B O 1
ATOM 1910 N N . HIS B 1 81 ? 5.977 7.453 1.23 1 98.62 81 HIS B N 1
ATOM 1911 C CA . HIS B 1 81 ? 4.539 7.684 1.356 1 98.62 81 HIS B CA 1
ATOM 1912 C C . HIS B 1 81 ? 4.246 8.758 2.396 1 98.62 81 HIS B C 1
ATOM 1914 O O . HIS B 1 81 ? 4.852 8.773 3.471 1 98.62 81 HIS B O 1
ATOM 1920 N N . ILE B 1 82 ? 3.338 9.648 2.049 1 98.31 82 ILE B N 1
ATOM 1921 C CA . ILE B 1 82 ? 3.018 10.688 3.025 1 98.31 82 ILE B CA 1
ATOM 1922 C C . ILE B 1 82 ? 1.537 10.609 3.391 1 98.31 82 ILE B C 1
ATOM 1924 O O . ILE B 1 82 ? 0.7 10.273 2.549 1 98.31 82 ILE B O 1
ATOM 1928 N N . GLY B 1 83 ? 1.26 10.883 4.578 1 97.31 83 GLY B N 1
ATOM 1929 C CA . GLY B 1 83 ? -0.042 11.188 5.152 1 97.31 83 GLY B CA 1
ATOM 1930 C C . GLY B 1 83 ? -0.017 12.383 6.082 1 97.31 83 GLY B C 1
ATOM 1931 O O . GLY B 1 83 ? 0.963 12.602 6.801 1 97.31 83 GLY B O 1
ATOM 1932 N N . MET B 1 84 ? -1.123 13.125 6.117 1 97.88 84 MET B N 1
ATOM 1933 C CA . MET B 1 84 ? -1.117 14.336 6.934 1 97.88 84 MET B CA 1
ATOM 1934 C C . MET B 1 84 ? -2.533 14.711 7.359 1 97.88 84 MET B C 1
ATOM 1936 O O . MET B 1 84 ? -3.508 14.227 6.777 1 97.88 84 MET B O 1
ATOM 1940 N N . ALA B 1 85 ? -2.561 15.492 8.344 1 97.62 85 ALA B N 1
ATOM 1941 C CA . ALA B 1 85 ? -3.787 16.141 8.812 1 97.62 85 ALA B CA 1
ATOM 1942 C C . ALA B 1 85 ? -3.492 17.5 9.438 1 97.62 85 ALA B C 1
ATOM 1944 O O . ALA B 1 85 ? -2.418 17.703 10.008 1 97.62 85 ALA B O 1
ATOM 1945 N N . VAL B 1 86 ? -4.367 18.375 9.234 1 97.75 86 VAL B N 1
ATOM 1946 C CA . VAL B 1 86 ? -4.359 19.688 9.875 1 97.75 86 VAL B CA 1
ATOM 1947 C C . VAL B 1 86 ? -5.578 19.828 10.781 1 97.75 86 VAL B C 1
ATOM 1949 O O . VAL B 1 86 ? -6.684 19.422 10.414 1 97.75 86 VAL B O 1
ATOM 1952 N N . ARG B 1 87 ? -5.324 20.375 11.898 1 97.38 87 ARG B N 1
ATOM 1953 C CA . ARG B 1 87 ? -6.438 20.578 12.82 1 97.38 87 ARG B CA 1
ATOM 1954 C C . ARG B 1 87 ? -7.578 21.344 12.141 1 97.38 87 ARG B C 1
ATOM 1956 O O . ARG B 1 87 ? -7.34 22.266 11.375 1 97.38 87 ARG B O 1
ATOM 1963 N N . ASP B 1 88 ? -8.781 21.016 12.531 1 95.25 88 ASP B N 1
ATOM 1964 C CA . ASP B 1 88 ? -9.961 21.484 11.812 1 95.25 88 ASP B CA 1
ATOM 1965 C C . ASP B 1 88 ? -10.023 23.016 11.812 1 95.25 88 ASP B C 1
ATOM 1967 O O . ASP B 1 88 ? -10.305 23.625 10.781 1 95.25 88 ASP B O 1
ATOM 1971 N N . ASP B 1 89 ? -9.703 23.641 12.898 1 95.38 89 ASP B N 1
ATOM 1972 C CA . ASP B 1 89 ? -9.836 25.094 13.031 1 95.38 89 ASP B CA 1
ATOM 1973 C C . ASP B 1 89 ? -8.625 25.812 12.453 1 95.38 89 ASP B C 1
ATOM 1975 O O . ASP B 1 89 ? -8.555 27.047 12.477 1 95.38 89 ASP B O 1
ATOM 1979 N N . TRP B 1 90 ? -7.68 25.125 11.922 1 95.75 90 TRP B N 1
ATOM 1980 C CA . TRP B 1 90 ? -6.473 25.75 11.375 1 95.75 90 TRP B CA 1
ATOM 1981 C C . TRP B 1 90 ? -6.363 25.484 9.883 1 95.75 90 TRP B C 1
ATOM 1983 O O . TRP B 1 90 ? -5.359 25.828 9.258 1 95.75 90 TRP B O 1
ATOM 1993 N N . GLN B 1 91 ? -7.383 24.891 9.312 1 93.94 91 GLN B N 1
ATOM 1994 C CA . GLN B 1 91 ? -7.387 24.625 7.875 1 93.94 91 GLN B CA 1
ATOM 1995 C C . GLN B 1 91 ? -7.41 25.922 7.078 1 93.94 91 GLN B C 1
ATOM 1997 O O . GLN B 1 91 ? -8.016 26.906 7.504 1 93.94 91 GLN B O 1
ATOM 2002 N N . GLY B 1 92 ? -6.73 25.906 5.926 1 93.5 92 GLY B N 1
ATOM 2003 C CA . GLY B 1 92 ? -6.742 27.062 5.039 1 93.5 92 GLY B CA 1
ATOM 2004 C C . GLY B 1 92 ? -5.836 28.188 5.508 1 93.5 92 GLY B C 1
ATOM 2005 O O . GLY B 1 92 ? -6.004 29.328 5.094 1 93.5 92 GLY B O 1
ATOM 2006 N N . ARG B 1 93 ? -4.895 27.875 6.391 1 96.25 93 ARG B N 1
ATOM 2007 C CA . ARG B 1 93 ? -4.062 28.922 6.973 1 96.25 93 ARG B CA 1
ATOM 2008 C C . ARG B 1 93 ? -2.586 28.656 6.695 1 96.25 93 ARG B C 1
ATOM 2010 O O . ARG B 1 93 ? -1.719 29.188 7.391 1 96.25 93 ARG B O 1
ATOM 2017 N N . GLY B 1 94 ? -2.322 27.797 5.77 1 97.25 94 GLY B N 1
ATOM 2018 C CA . GLY B 1 94 ? -0.946 27.594 5.348 1 97.25 94 GLY B CA 1
ATOM 2019 C C . GLY B 1 94 ? -0.253 26.469 6.086 1 97.25 94 GLY B C 1
ATOM 2020 O O . GLY B 1 94 ? 0.901 26.141 5.797 1 97.25 94 GLY B O 1
ATOM 2021 N N . VAL B 1 95 ? -0.896 25.781 6.996 1 98 95 VAL B N 1
ATOM 2022 C CA . VAL B 1 95 ? -0.302 24.719 7.801 1 98 95 VAL B CA 1
ATOM 2023 C C . VAL B 1 95 ? 0.084 23.547 6.906 1 98 95 VAL B C 1
ATOM 2025 O O . VAL B 1 95 ? 1.205 23.031 6.984 1 98 95 VAL B O 1
ATOM 2028 N N . GLY B 1 96 ? -0.835 23.141 6.055 1 98 96 GLY B N 1
ATOM 2029 C CA . GLY B 1 96 ? -0.541 22.062 5.121 1 98 96 GLY B CA 1
ATOM 2030 C C . GLY B 1 96 ? 0.634 22.375 4.211 1 98 96 GLY B C 1
ATOM 2031 O O . GLY B 1 96 ? 1.48 21.516 3.975 1 98 96 GLY B O 1
ATOM 2032 N N . THR B 1 97 ? 0.674 23.578 3.783 1 98.31 97 THR B N 1
ATOM 2033 C CA . THR B 1 97 ? 1.761 24.016 2.918 1 98.31 97 THR B CA 1
ATOM 2034 C C . THR B 1 97 ? 3.102 23.922 3.637 1 98.31 97 THR B C 1
ATOM 2036 O O . THR B 1 97 ? 4.082 23.422 3.07 1 98.31 97 THR B O 1
ATOM 2039 N N . ALA B 1 98 ? 3.145 24.344 4.836 1 98.56 98 ALA B N 1
ATOM 2040 C CA . ALA B 1 98 ? 4.375 24.297 5.617 1 98.56 98 ALA B CA 1
ATOM 2041 C C . ALA B 1 98 ? 4.836 22.859 5.832 1 98.56 98 ALA B C 1
ATOM 2043 O O . ALA B 1 98 ? 6.023 22.562 5.699 1 98.56 98 ALA B O 1
ATOM 2044 N N . LEU B 1 99 ? 3.938 22 6.195 1 98.56 99 LEU B N 1
ATOM 2045 C CA . LEU B 1 99 ? 4.242 20.578 6.402 1 98.56 99 LEU B CA 1
ATOM 2046 C C . LEU B 1 99 ? 4.77 19.938 5.117 1 98.56 99 LEU B C 1
ATOM 2048 O O . LEU B 1 99 ? 5.797 19.266 5.133 1 98.56 99 LEU B O 1
ATOM 2052 N N . MET B 1 100 ? 4.094 20.203 4.023 1 98.56 100 MET B N 1
ATOM 2053 C CA . MET B 1 100 ? 4.469 19.625 2.734 1 98.56 100 MET B CA 1
ATOM 2054 C C . MET B 1 100 ? 5.855 20.109 2.312 1 98.56 100 MET B C 1
ATOM 2056 O O . MET B 1 100 ? 6.676 19.312 1.847 1 98.56 100 MET B O 1
ATOM 2060 N N . HIS B 1 101 ? 6.074 21.359 2.459 1 98.44 101 HIS B N 1
ATOM 2061 C CA . HIS B 1 101 ? 7.387 21.906 2.127 1 98.44 101 HIS B CA 1
ATOM 2062 C C . HIS B 1 101 ? 8.492 21.188 2.893 1 98.44 101 HIS B C 1
ATOM 2064 O O . HIS B 1 101 ? 9.484 20.75 2.301 1 98.44 101 HIS B O 1
ATOM 2070 N N . SER B 1 102 ? 8.32 21.016 4.121 1 98.56 102 SER B N 1
ATOM 2071 C CA . SER B 1 102 ? 9.328 20.391 4.965 1 98.56 102 SER B CA 1
ATOM 2072 C C . SER B 1 102 ? 9.5 18.906 4.613 1 98.56 102 SER B C 1
ATOM 2074 O O . SER B 1 102 ? 10.625 18.406 4.535 1 98.56 102 SER B O 1
ATOM 2076 N N . ALA B 1 103 ? 8.391 18.219 4.453 1 98.5 103 ALA B N 1
ATOM 2077 C CA . ALA B 1 103 ? 8.453 16.797 4.109 1 98.5 103 ALA B CA 1
ATOM 2078 C C . ALA B 1 103 ? 9.164 16.594 2.779 1 98.5 103 ALA B C 1
ATOM 2080 O O . ALA B 1 103 ? 9.992 15.68 2.652 1 98.5 103 ALA B O 1
ATOM 2081 N N . LEU B 1 104 ? 8.883 17.406 1.812 1 98.38 104 LEU B N 1
ATOM 2082 C CA . LEU B 1 104 ? 9.469 17.234 0.49 1 98.38 104 LEU B CA 1
ATOM 2083 C C . LEU B 1 104 ? 10.93 17.688 0.483 1 98.38 104 LEU B C 1
ATOM 2085 O O . LEU B 1 104 ? 11.75 17.125 -0.242 1 98.38 104 LEU B O 1
ATOM 2089 N N . ASP B 1 105 ? 11.242 18.703 1.276 1 98.25 105 ASP B N 1
ATOM 2090 C CA . ASP B 1 105 ? 12.648 19.047 1.451 1 98.25 105 ASP B CA 1
ATOM 2091 C C . ASP B 1 105 ? 13.445 17.859 1.997 1 98.25 105 ASP B C 1
ATOM 2093 O O . ASP B 1 105 ? 14.531 17.562 1.501 1 98.25 105 ASP B O 1
ATOM 2097 N N . LEU B 1 106 ? 12.898 17.219 3.01 1 97.94 106 LEU B N 1
ATOM 2098 C CA . LEU B 1 106 ? 13.516 16.031 3.578 1 97.94 106 LEU B CA 1
ATOM 2099 C C . LEU B 1 106 ? 13.664 14.938 2.521 1 97.94 106 LEU B C 1
ATOM 2101 O O . LEU B 1 106 ? 14.75 14.359 2.371 1 97.94 106 LEU B O 1
ATOM 2105 N N . ALA B 1 107 ? 12.578 14.672 1.792 1 98.06 107 ALA B N 1
ATOM 2106 C CA . ALA B 1 107 ? 12.562 13.625 0.771 1 98.06 107 ALA B CA 1
ATOM 2107 C C . ALA B 1 107 ? 13.609 13.891 -0.303 1 98.06 107 ALA B C 1
ATOM 2109 O O . ALA B 1 107 ? 14.383 13 -0.66 1 98.06 107 ALA B O 1
ATOM 2110 N N . ASP B 1 108 ? 13.719 15.109 -0.766 1 97.31 108 ASP B N 1
ATOM 2111 C CA . ASP B 1 108 ? 14.508 15.484 -1.936 1 97.31 108 ASP B CA 1
ATOM 2112 C C . ASP B 1 108 ? 15.969 15.688 -1.565 1 97.31 108 ASP B C 1
ATOM 2114 O O . ASP B 1 108 ? 16.859 15.219 -2.273 1 97.31 108 ASP B O 1
ATOM 2118 N N . ASN B 1 109 ? 16.172 16.297 -0.508 1 96.94 109 ASN B N 1
ATOM 2119 C CA . ASN B 1 109 ? 17.516 16.844 -0.282 1 96.94 109 ASN B CA 1
ATOM 2120 C C . ASN B 1 109 ? 18.281 16.031 0.759 1 96.94 109 ASN B C 1
ATOM 2122 O O . ASN B 1 109 ? 19.484 16.188 0.901 1 96.94 109 ASN B O 1
ATOM 2126 N N . TRP B 1 110 ? 17.578 15.156 1.433 1 96.62 110 TRP B N 1
ATOM 2127 C CA . TRP B 1 110 ? 18.266 14.453 2.508 1 96.62 110 TRP B CA 1
ATOM 2128 C C . TRP B 1 110 ? 18.125 12.938 2.342 1 96.62 110 TRP B C 1
ATOM 2130 O O . TRP B 1 110 ? 19.047 12.188 2.654 1 96.62 110 TRP B O 1
ATOM 2140 N N . LEU B 1 111 ? 17.031 12.477 1.833 1 96.25 111 LEU B N 1
ATOM 2141 C CA . LEU B 1 111 ? 16.766 11.047 1.789 1 96.25 111 LEU B CA 1
ATOM 2142 C C . LEU B 1 111 ? 16.938 10.5 0.374 1 96.25 111 LEU B C 1
ATOM 2144 O O . LEU B 1 111 ? 16.922 9.289 0.165 1 96.25 111 LEU B O 1
ATOM 2148 N N . GLY B 1 112 ? 16.969 11.344 -0.626 1 96.19 112 GLY B N 1
ATOM 2149 C CA . GLY B 1 112 ? 17.203 10.922 -1.999 1 96.19 112 GLY B CA 1
ATOM 2150 C C . GLY B 1 112 ? 16.031 10.164 -2.602 1 96.19 112 GLY B C 1
ATOM 2151 O O . GLY B 1 112 ? 16.219 9.234 -3.381 1 96.19 112 GLY B O 1
ATOM 2152 N N . LEU B 1 113 ? 14.883 10.445 -2.213 1 97.44 113 LEU B N 1
ATOM 2153 C CA . LEU B 1 113 ? 13.703 9.773 -2.75 1 97.44 113 LEU B CA 1
ATOM 2154 C C . LEU B 1 113 ? 13.383 10.273 -4.152 1 97.44 113 LEU B C 1
ATOM 2156 O O . LEU B 1 113 ? 13.406 11.477 -4.406 1 97.44 113 LEU B O 1
ATOM 2160 N N . THR B 1 114 ? 13.094 9.336 -5.051 1 97.31 114 THR B N 1
ATOM 2161 C CA . THR B 1 114 ? 12.734 9.656 -6.43 1 97.31 114 THR B CA 1
ATOM 2162 C C . THR B 1 114 ? 11.219 9.734 -6.59 1 97.31 114 THR B C 1
ATOM 2164 O O . THR B 1 114 ? 10.719 10.398 -7.496 1 97.31 114 THR B O 1
ATOM 2167 N N . ARG B 1 115 ? 10.594 9.102 -5.762 1 98.38 115 ARG B N 1
ATOM 2168 C CA . ARG B 1 115 ? 9.141 9.016 -5.82 1 98.38 115 ARG B CA 1
ATOM 2169 C C . ARG B 1 115 ? 8.523 9.211 -4.438 1 98.38 115 ARG B C 1
ATOM 2171 O O . ARG B 1 115 ? 8.969 8.602 -3.463 1 98.38 115 ARG B O 1
ATOM 2178 N N . VAL B 1 116 ? 7.574 10.125 -4.316 1 98.75 116 VAL B N 1
ATOM 2179 C CA . VAL B 1 116 ? 6.723 10.281 -3.141 1 98.75 116 VAL B CA 1
ATOM 2180 C C . VAL B 1 116 ? 5.262 10.07 -3.529 1 98.75 116 VAL B C 1
ATOM 2182 O O . VAL B 1 116 ? 4.797 10.625 -4.531 1 98.75 116 VAL B O 1
ATOM 2185 N N . GLU B 1 117 ? 4.598 9.203 -2.807 1 98.81 117 GLU B N 1
ATOM 2186 C CA . GLU B 1 117 ? 3.223 8.883 -3.184 1 98.81 117 GLU B CA 1
ATOM 2187 C C . GLU B 1 117 ? 2.266 9.094 -2.014 1 98.81 117 GLU B C 1
ATOM 2189 O O . GLU B 1 117 ? 2.697 9.195 -0.864 1 98.81 117 GLU B O 1
ATOM 2194 N N . LEU B 1 118 ? 1.007 9.234 -2.342 1 98.69 118 LEU B N 1
ATOM 2195 C CA . LEU B 1 118 ? -0.057 9.398 -1.357 1 98.69 118 LEU B CA 1
ATOM 2196 C C . LEU B 1 118 ? -1.405 8.992 -1.94 1 98.69 118 LEU B C 1
ATOM 2198 O O . LEU B 1 118 ? -1.536 8.82 -3.156 1 98.69 118 LEU B O 1
ATOM 2202 N N . ASP B 1 119 ? -2.33 8.742 -1.069 1 98.25 119 ASP B N 1
ATOM 2203 C CA . ASP B 1 119 ? -3.736 8.57 -1.42 1 98.25 119 ASP B CA 1
ATOM 2204 C C . ASP B 1 119 ? -4.582 9.711 -0.867 1 98.25 119 ASP B C 1
ATOM 2206 O O . ASP B 1 119 ? -4.332 10.203 0.235 1 98.25 119 ASP B O 1
ATOM 2210 N N . VAL B 1 120 ? -5.582 10.094 -1.623 1 98.5 120 VAL B N 1
ATOM 2211 C CA . VAL B 1 120 ? -6.48 11.164 -1.207 1 98.5 120 VAL B CA 1
ATOM 2212 C C . VAL B 1 120 ? -7.887 10.891 -1.733 1 98.5 120 VAL B C 1
ATOM 2214 O O . VAL B 1 120 ? -8.055 10.469 -2.881 1 98.5 120 VAL B O 1
ATOM 2217 N N . TYR B 1 121 ? -8.859 11.094 -0.863 1 98.38 121 TYR B N 1
ATOM 2218 C CA . TYR B 1 121 ? -10.242 10.914 -1.304 1 98.38 121 TYR B CA 1
ATOM 2219 C C . TYR B 1 121 ? -10.57 11.852 -2.459 1 98.38 121 TYR B C 1
ATOM 2221 O O . TYR B 1 121 ? -10.156 13.016 -2.459 1 98.38 121 TYR B O 1
ATOM 2229 N N . THR B 1 122 ? -11.391 11.375 -3.385 1 98.25 122 THR B N 1
ATOM 2230 C CA . THR B 1 122 ? -11.641 12.102 -4.629 1 98.25 122 THR B CA 1
ATOM 2231 C C . THR B 1 122 ? -12.422 13.383 -4.363 1 98.25 122 THR B C 1
ATOM 2233 O O . THR B 1 122 ? -12.43 14.297 -5.191 1 98.25 122 THR B O 1
ATOM 2236 N N . ASP B 1 123 ? -13.047 13.477 -3.201 1 97.12 123 ASP B N 1
ATOM 2237 C CA . ASP B 1 123 ? -13.875 14.641 -2.895 1 97.12 123 ASP B CA 1
ATOM 2238 C C . ASP B 1 123 ? -13.141 15.609 -1.975 1 97.12 123 ASP B C 1
ATOM 2240 O O . ASP B 1 123 ? -13.734 16.562 -1.463 1 97.12 123 ASP B O 1
ATOM 2244 N N . ASN B 1 124 ? -11.867 15.289 -1.688 1 96.19 124 ASN B N 1
ATOM 2245 C CA . ASN B 1 124 ? -11.078 16.188 -0.845 1 96.19 124 ASN B CA 1
ATOM 2246 C C . ASN B 1 124 ? -10.383 17.266 -1.669 1 96.19 124 ASN B C 1
ATOM 2248 O O . ASN B 1 124 ? -9.156 17.25 -1.822 1 96.19 124 ASN B O 1
ATOM 2252 N N . ASP B 1 125 ? -11.125 18.25 -2.043 1 96 125 ASP B N 1
ATOM 2253 C CA . ASP B 1 125 ? -10.664 19.281 -2.973 1 96 125 ASP B CA 1
ATOM 2254 C C . ASP B 1 125 ? -9.5 20.078 -2.381 1 96 125 ASP B C 1
ATOM 2256 O O . ASP B 1 125 ? -8.555 20.422 -3.092 1 96 125 ASP B O 1
ATOM 2260 N N . ALA B 1 126 ? -9.633 20.391 -1.153 1 95 126 ALA B N 1
ATOM 2261 C CA . ALA B 1 126 ? -8.586 21.172 -0.505 1 95 126 ALA B CA 1
ATOM 2262 C C . ALA B 1 126 ? -7.25 20.438 -0.535 1 95 126 ALA B C 1
ATOM 2264 O O . ALA B 1 126 ? -6.219 21.031 -0.862 1 95 126 ALA B O 1
ATOM 2265 N N . ALA B 1 127 ? -7.23 19.172 -0.166 1 96.69 127 ALA B N 1
ATOM 2266 C CA . ALA B 1 127 ? -6.012 18.375 -0.193 1 96.69 127 ALA B CA 1
ATOM 2267 C C . ALA B 1 127 ? -5.484 18.219 -1.617 1 96.69 127 ALA B C 1
ATOM 2269 O O . ALA B 1 127 ? -4.281 18.344 -1.856 1 96.69 127 ALA B O 1
ATOM 2270 N N . LEU B 1 128 ? -6.375 17.984 -2.545 1 97.81 128 LEU B N 1
ATOM 2271 C CA . LEU B 1 128 ? -6.004 17.844 -3.949 1 97.81 128 LEU B CA 1
ATOM 2272 C C . LEU B 1 128 ? -5.277 19.094 -4.438 1 97.81 128 LEU B C 1
ATOM 2274 O O . LEU B 1 128 ? -4.238 19 -5.09 1 97.81 128 LEU B O 1
ATOM 2278 N N . ALA B 1 129 ? -5.855 20.234 -4.168 1 97.75 129 ALA B N 1
ATOM 2279 C CA . ALA B 1 129 ? -5.25 21.5 -4.57 1 97.75 129 ALA B CA 1
ATOM 2280 C C . ALA B 1 129 ? -3.85 21.641 -3.979 1 97.75 129 ALA B C 1
ATOM 2282 O O . ALA B 1 129 ? -2.918 22.062 -4.668 1 97.75 129 ALA B O 1
ATOM 2283 N N . LEU B 1 130 ? -3.688 21.312 -2.75 1 98 130 LEU B N 1
ATOM 2284 C CA . LEU B 1 130 ? -2.389 21.391 -2.088 1 98 130 LEU B CA 1
ATOM 2285 C C . LEU B 1 130 ? -1.381 20.469 -2.771 1 98 130 LEU B C 1
ATOM 2287 O O . LEU B 1 130 ? -0.269 20.891 -3.096 1 98 130 LEU B O 1
ATOM 2291 N N . TYR B 1 131 ? -1.757 19.188 -2.938 1 98.56 131 TYR B N 1
ATOM 2292 C CA . TYR B 1 131 ? -0.842 18.203 -3.498 1 98.56 131 TYR B CA 1
ATOM 2293 C C . TYR B 1 131 ? -0.441 18.578 -4.922 1 98.56 131 TYR B C 1
ATOM 2295 O O . TYR B 1 131 ? 0.723 18.438 -5.301 1 98.56 131 TYR B O 1
ATOM 2303 N N . GLN B 1 132 ? -1.396 19.031 -5.66 1 98.44 132 GLN B N 1
ATOM 2304 C CA . GLN B 1 132 ? -1.102 19.453 -7.023 1 98.44 132 GLN B CA 1
ATOM 2305 C C . GLN B 1 132 ? -0.145 20.656 -7.031 1 98.44 132 GLN B C 1
ATOM 2307 O O . GLN B 1 132 ? 0.742 20.734 -7.887 1 98.44 132 GLN B O 1
ATOM 2312 N N . LYS B 1 133 ? -0.34 21.578 -6.145 1 97.94 133 LYS B N 1
ATOM 2313 C CA . LYS B 1 133 ? 0.547 22.719 -6.008 1 97.94 133 LYS B CA 1
ATOM 2314 C C . LYS B 1 133 ? 1.993 22.281 -5.801 1 97.94 133 LYS B C 1
ATOM 2316 O O . LYS B 1 133 ? 2.924 22.984 -6.211 1 97.94 133 LYS B O 1
ATOM 2321 N N . PHE B 1 134 ? 2.176 21.172 -5.207 1 98.12 134 PHE B N 1
ATOM 2322 C CA . PHE B 1 134 ? 3.52 20.688 -4.898 1 98.12 134 PHE B CA 1
ATOM 2323 C C . PHE B 1 134 ? 3.994 19.688 -5.945 1 98.12 134 PHE B C 1
ATOM 2325 O O . PHE B 1 134 ? 5 19 -5.746 1 98.12 134 PHE B O 1
ATOM 2332 N N . GLY B 1 135 ? 3.289 19.531 -7.02 1 97.88 135 GLY B N 1
ATOM 2333 C CA . GLY B 1 135 ? 3.779 18.766 -8.156 1 97.88 135 GLY B CA 1
ATOM 2334 C C . GLY B 1 135 ? 3.275 17.328 -8.18 1 97.88 135 GLY B C 1
ATOM 2335 O O . GLY B 1 135 ? 3.717 16.531 -9.008 1 97.88 135 GLY B O 1
ATOM 2336 N N . PHE B 1 136 ? 2.373 16.984 -7.281 1 98.69 136 PHE B N 1
ATOM 2337 C CA . PHE B 1 136 ? 1.772 15.656 -7.355 1 98.69 136 PHE B CA 1
ATOM 2338 C C . PHE B 1 136 ? 0.781 15.57 -8.508 1 98.69 136 PHE B C 1
ATOM 2340 O O . PHE B 1 136 ? 0.047 16.531 -8.773 1 98.69 136 PHE B O 1
ATOM 2347 N N . VAL B 1 137 ? 0.735 14.422 -9.172 1 98.56 137 VAL B N 1
ATOM 2348 C CA . VAL B 1 137 ? -0.216 14.172 -10.25 1 98.56 137 VAL B CA 1
ATOM 2349 C C . VAL B 1 137 ? -1.058 12.938 -9.914 1 98.56 137 VAL B C 1
ATOM 2351 O O . VAL B 1 137 ? -0.614 12.055 -9.18 1 98.56 137 VAL B O 1
ATOM 2354 N N . ILE B 1 138 ? -2.271 12.875 -10.391 1 98.69 138 ILE B N 1
ATOM 2355 C CA . ILE B 1 138 ? -3.127 11.703 -10.227 1 98.69 138 ILE B CA 1
ATOM 2356 C C . ILE B 1 138 ? -2.625 10.562 -11.109 1 98.69 138 ILE B C 1
ATOM 2358 O O . ILE B 1 138 ? -2.51 10.719 -12.328 1 98.69 138 ILE B O 1
ATOM 2362 N N . GLU B 1 139 ? -2.354 9.516 -10.492 1 98.75 139 GLU B N 1
ATOM 2363 C CA . GLU B 1 139 ? -1.892 8.352 -11.242 1 98.75 139 GLU B CA 1
ATOM 2364 C C . GLU B 1 139 ? -3.01 7.328 -11.422 1 98.75 139 GLU B C 1
ATOM 2366 O O . GLU B 1 139 ? -2.908 6.43 -12.258 1 98.75 139 GLU B O 1
ATOM 2371 N N . GLY B 1 140 ? -4.023 7.441 -10.648 1 98.56 140 GLY B N 1
ATOM 2372 C CA . GLY B 1 140 ? -5.129 6.508 -10.781 1 98.56 140 GLY B CA 1
ATOM 2373 C C . GLY B 1 140 ? -6.27 6.789 -9.82 1 98.56 140 GLY B C 1
ATOM 2374 O O . GLY B 1 140 ? -6.137 7.625 -8.922 1 98.56 140 GLY B O 1
ATOM 2375 N N . THR B 1 141 ? -7.34 6.16 -10.07 1 98.75 141 THR B N 1
ATOM 2376 C CA . THR B 1 141 ? -8.531 6.203 -9.219 1 98.75 141 THR B CA 1
ATOM 2377 C C . THR B 1 141 ? -8.875 4.812 -8.703 1 98.75 141 THR B C 1
ATOM 2379 O O . THR B 1 141 ? -9.055 3.879 -9.484 1 98.75 141 THR B O 1
ATOM 2382 N N . HIS B 1 142 ? -8.914 4.691 -7.414 1 98.5 142 HIS B N 1
ATOM 2383 C CA . HIS B 1 142 ? -9.273 3.441 -6.754 1 98.5 142 HIS B CA 1
ATOM 2384 C C . HIS B 1 142 ? -10.727 3.461 -6.281 1 98.5 142 HIS B C 1
ATOM 2386 O O . HIS B 1 142 ? -11.062 4.176 -5.336 1 98.5 142 HIS B O 1
ATOM 2392 N N . THR B 1 143 ? -11.523 2.656 -6.902 1 97.88 143 THR B N 1
ATOM 2393 C CA . THR B 1 143 ? -12.945 2.59 -6.574 1 97.88 143 THR B CA 1
ATOM 2394 C C . THR B 1 143 ? -13.164 1.843 -5.262 1 97.88 143 THR B C 1
ATOM 2396 O O . THR B 1 143 ? -12.477 0.859 -4.98 1 97.88 143 THR B O 1
ATOM 2399 N N . ALA B 1 144 ? -14.18 2.352 -4.449 1 98.06 144 ALA B N 1
ATOM 2400 C CA . ALA B 1 144 ? -14.5 1.722 -3.174 1 98.06 144 ALA B CA 1
ATOM 2401 C C . ALA B 1 144 ? -13.25 1.5 -2.334 1 98.06 144 ALA B C 1
ATOM 2403 O O . ALA B 1 144 ? -13.047 0.417 -1.782 1 98.06 144 ALA B O 1
ATOM 2404 N N . PHE B 1 145 ? -12.5 2.512 -2.305 1 98.12 145 PHE B N 1
ATOM 2405 C CA . PHE B 1 145 ? -11.188 2.475 -1.668 1 98.12 145 PHE B CA 1
ATOM 2406 C C . PHE B 1 145 ? -11.328 2.293 -0.16 1 98.12 145 PHE B C 1
ATOM 2408 O O . PHE B 1 145 ? -10.617 1.477 0.437 1 98.12 145 PHE B O 1
ATOM 2415 N N . ALA B 1 146 ? -12.211 2.984 0.441 1 98.06 146 ALA B N 1
ATOM 2416 C CA . ALA B 1 146 ? -12.375 2.967 1.893 1 98.06 146 ALA B CA 1
ATOM 2417 C C . ALA B 1 146 ? -13.836 3.152 2.279 1 98.06 146 ALA B C 1
ATOM 2419 O O . ALA B 1 146 ? -14.648 3.604 1.468 1 98.06 146 ALA B O 1
ATOM 2420 N N . PHE B 1 147 ? -14.195 2.73 3.52 1 96.56 147 PHE B N 1
ATOM 2421 C CA . PHE B 1 147 ? -15.531 2.918 4.082 1 96.56 147 PHE B CA 1
ATOM 2422 C C . PHE B 1 147 ? -15.586 4.191 4.918 1 96.56 147 PHE B C 1
ATOM 2424 O O . PHE B 1 147 ? -14.805 4.359 5.855 1 96.56 147 PHE B O 1
ATOM 2431 N N . ARG B 1 148 ? -16.422 5.105 4.59 1 95.62 148 ARG B N 1
ATOM 2432 C CA . ARG B 1 148 ? -16.578 6.41 5.227 1 95.62 148 ARG B CA 1
ATOM 2433 C C . ARG B 1 148 ? -18.031 6.859 5.23 1 95.62 148 ARG B C 1
ATOM 2435 O O . ARG B 1 148 ? -18.672 6.895 4.184 1 95.62 148 ARG B O 1
ATOM 2442 N N . GLY B 1 149 ? -18.516 7.191 6.438 1 93.62 149 GLY B N 1
ATOM 2443 C CA . GLY B 1 149 ? -19.875 7.691 6.543 1 93.62 149 GLY B CA 1
ATOM 2444 C C . GLY B 1 149 ? -20.906 6.699 6.055 1 93.62 149 GLY B C 1
ATOM 2445 O O . GLY B 1 149 ? -21.875 7.078 5.395 1 93.62 149 GLY B O 1
ATOM 2446 N N . GLY B 1 150 ? -20.719 5.516 6.148 1 94.69 150 GLY B N 1
ATOM 2447 C CA . GLY B 1 150 ? -21.703 4.5 5.816 1 94.69 150 GLY B CA 1
ATOM 2448 C C . GLY B 1 150 ? -21.656 4.07 4.363 1 94.69 150 GLY B C 1
ATOM 2449 O O . GLY B 1 150 ? -22.516 3.318 3.9 1 94.69 150 GLY B O 1
ATOM 2450 N N . ALA B 1 151 ? -20.672 4.566 3.645 1 96.44 151 ALA B N 1
ATOM 2451 C CA . ALA B 1 151 ? -20.562 4.215 2.23 1 96.44 151 ALA B CA 1
ATOM 2452 C C . ALA B 1 151 ? -19.094 4.027 1.822 1 96.44 151 ALA B C 1
ATOM 2454 O O . ALA B 1 151 ? -18.188 4.555 2.475 1 96.44 151 ALA B O 1
ATOM 2455 N N . TYR B 1 152 ? -18.953 3.238 0.772 1 97.12 152 TYR B N 1
ATOM 2456 C CA . TYR B 1 152 ? -17.641 3.139 0.175 1 97.12 152 TYR B CA 1
ATOM 2457 C C . TYR B 1 152 ? -17.328 4.367 -0.675 1 97.12 152 TYR B C 1
ATOM 2459 O O . TYR B 1 152 ? -18.188 4.848 -1.416 1 97.12 152 TYR B O 1
ATOM 2467 N N . VAL B 1 153 ? -16.094 4.871 -0.575 1 97.75 153 VAL B N 1
ATOM 2468 C CA . VAL B 1 153 ? -15.703 6.078 -1.296 1 97.75 153 VAL B CA 1
ATOM 2469 C C . VAL B 1 153 ? -14.438 5.809 -2.1 1 97.75 153 VAL B C 1
ATOM 2471 O O . VAL B 1 153 ? -13.664 4.902 -1.771 1 97.75 153 VAL B O 1
ATOM 2474 N N . ASP B 1 154 ? -14.297 6.578 -3.16 1 98.38 154 ASP B N 1
ATOM 2475 C CA . ASP B 1 154 ? -13.148 6.441 -4.051 1 98.38 154 ASP B CA 1
ATOM 2476 C C . ASP B 1 154 ? -11.984 7.309 -3.582 1 98.38 154 ASP B C 1
ATOM 2478 O O . ASP B 1 154 ? -12.18 8.305 -2.885 1 98.38 154 ASP B O 1
ATOM 2482 N N . ALA B 1 155 ? -10.781 6.91 -3.982 1 98.62 155 ALA B N 1
ATOM 2483 C CA . ALA B 1 155 ? -9.578 7.691 -3.725 1 98.62 155 ALA B CA 1
ATOM 2484 C C . ALA B 1 155 ? -8.695 7.766 -4.965 1 98.62 155 ALA B C 1
ATOM 2486 O O . ALA B 1 155 ? -8.688 6.844 -5.785 1 98.62 155 ALA B O 1
ATOM 2487 N N . TYR B 1 156 ? -8.016 8.867 -5.074 1 98.75 156 TYR B N 1
ATOM 2488 C CA . TYR B 1 156 ? -6.926 8.969 -6.035 1 98.75 156 TYR B CA 1
ATOM 2489 C C . TYR B 1 156 ? -5.621 8.453 -5.438 1 98.75 156 TYR B C 1
ATOM 2491 O O . TYR B 1 156 ? -5.328 8.695 -4.266 1 98.75 156 TYR B O 1
ATOM 2499 N N . SER B 1 157 ? -4.891 7.715 -6.223 1 98.69 157 SER B N 1
ATOM 2500 C CA . SER B 1 157 ? -3.459 7.617 -5.965 1 98.69 157 SER B CA 1
ATOM 2501 C C . SER B 1 157 ? -2.691 8.719 -6.688 1 98.69 157 SER B C 1
ATOM 2503 O O . SER B 1 157 ? -2.891 8.945 -7.883 1 98.69 157 SER B O 1
ATOM 2505 N N . MET B 1 158 ? -1.837 9.438 -5.941 1 98.75 158 MET B N 1
ATOM 2506 C CA . MET B 1 158 ? -1.02 10.508 -6.512 1 98.75 158 MET B CA 1
ATOM 2507 C C . MET B 1 158 ? 0.461 10.258 -6.242 1 98.75 158 MET B C 1
ATOM 2509 O O . MET B 1 158 ? 0.816 9.578 -5.277 1 98.75 158 MET B O 1
ATOM 2513 N N . ALA B 1 159 ? 1.217 10.812 -7.098 1 98.81 159 ALA B N 1
ATOM 2514 C CA . ALA B 1 159 ? 2.66 10.727 -6.887 1 98.81 159 ALA B CA 1
ATOM 2515 C C . ALA B 1 159 ? 3.371 11.938 -7.48 1 98.81 159 ALA B C 1
ATOM 2517 O O . ALA B 1 159 ? 2.842 12.602 -8.375 1 98.81 159 ALA B O 1
ATOM 2518 N N . ARG B 1 160 ? 4.391 12.32 -6.918 1 98.56 160 ARG B N 1
ATOM 2519 C CA . ARG B 1 160 ? 5.414 13.234 -7.41 1 98.56 160 ARG B CA 1
ATOM 2520 C C . ARG B 1 160 ? 6.715 12.492 -7.707 1 98.56 160 ARG B C 1
ATOM 2522 O O . ARG B 1 160 ? 7.332 11.922 -6.809 1 98.56 160 ARG B O 1
ATOM 2529 N N . VAL B 1 161 ? 7.109 12.422 -8.977 1 97.88 161 VAL B N 1
ATOM 2530 C CA . VAL B 1 161 ? 8.25 11.633 -9.422 1 97.88 161 VAL B CA 1
ATOM 2531 C C . VAL B 1 161 ? 9.336 12.555 -9.977 1 97.88 161 VAL B C 1
ATOM 2533 O O . VAL B 1 161 ? 9.062 13.391 -10.844 1 97.88 161 VAL B O 1
ATOM 2536 N N . ARG B 1 162 ? 10.531 12.422 -9.406 1 92.38 162 ARG B N 1
ATOM 2537 C CA . ARG B 1 162 ? 11.695 13.172 -9.867 1 92.38 162 ARG B CA 1
ATOM 2538 C C . ARG B 1 162 ? 12.773 12.242 -10.414 1 92.38 162 ARG B C 1
ATOM 2540 O O . ARG B 1 162 ? 13.648 11.789 -9.672 1 92.38 162 ARG B O 1
ATOM 2547 N N . VAL B 1 163 ? 12.617 11.578 -11.516 1 76 163 VAL B N 1
ATOM 2548 C CA . VAL B 1 163 ? 13.625 10.68 -12.062 1 76 163 VAL B CA 1
ATOM 2549 C C . VAL B 1 163 ? 14.82 11.492 -12.555 1 76 163 VAL B C 1
ATOM 2551 O O . VAL B 1 163 ? 14.648 12.516 -13.227 1 76 163 VAL B O 1
ATOM 2554 N N . PRO B 1 164 ? 16.031 11.07 -12.203 1 66.75 164 PRO B N 1
ATOM 2555 C CA . PRO B 1 164 ? 17.234 11.773 -12.688 1 66.75 164 PRO B CA 1
ATOM 2556 C C . PRO B 1 164 ? 17.281 11.875 -14.203 1 66.75 164 PRO B C 1
ATOM 2558 O O . PRO B 1 164 ? 16.75 11.008 -14.906 1 66.75 164 PRO B O 1
#

Radius of gyration: 21.1 Å; Cα contacts (8 Å, |Δi|>4): 666; chains: 2; bounding box: 43×69×45 Å

Sequence (328 aa):
MEIVVRHAEPGDYLALHRIYTGPRAAAGTLQLPFRSAEHYRKWVEESVDNRFALVACVEGEVVGGLTLSISTNPRRRHVGHIGMAVRDDWQGRGVGTALMHSALDLADNWLGLTRVELDVYTDNDAALALYQKFGFVIEGTHTAFAFRGGAYVDAYSMARVRVPMEIVVRHAEPGDYLALHRIYTGPRAAAGTLQLPFRSAEHYRKWVEESVDNRFALVACVEGEVVGGLTLSISTNPRRRHVGHIGMAVRDDWQGRGVGTALMHSALDLADNWLGLTRVELDVYTDNDAALALYQKFGFVIEGTHTAFAFRGGAYVDAYSMARVRVP

InterPro domains:
  IPR000182 GNAT domain [PF00583] (39-136)
  IPR000182 GNAT domain [PS51186] (3-163)
  IPR016181 Acyl-CoA N-acyltransferase [SSF55729] (1-160)
  IPR050832 Bacterial Acetyltransferase [PTHR43877] (3-142)

Solvent-accessible surface area (backbone atoms only — not comparable to full-atom values): 17506 Å² total; per-residue (Å²): 136,72,77,48,73,44,71,63,48,64,85,45,18,62,47,50,35,54,29,44,44,26,71,59,25,16,71,68,48,82,50,55,70,83,63,56,53,63,56,33,34,50,55,58,57,52,83,48,95,50,52,47,52,35,28,32,23,49,96,85,38,63,46,31,40,35,36,45,32,43,43,80,48,81,38,29,52,44,30,30,38,50,50,70,43,46,18,68,92,48,61,94,68,56,55,67,56,53,50,50,51,52,53,47,46,42,35,56,75,71,65,61,40,34,29,40,34,38,73,42,46,72,83,41,57,69,59,50,53,53,44,42,74,73,56,33,41,80,35,25,51,38,76,59,51,34,58,55,96,91,36,69,38,45,25,29,37,32,38,33,76,57,76,131,136,71,76,46,74,44,72,63,49,64,85,44,19,62,46,51,35,54,26,45,43,26,72,59,25,16,71,67,47,82,50,55,71,84,63,56,53,64,58,32,36,51,56,58,58,54,83,49,94,47,52,47,52,36,28,32,23,48,93,85,38,62,46,31,40,36,37,44,33,45,43,79,51,80,38,29,54,43,30,32,37,49,50,70,42,46,18,68,92,48,60,95,67,55,53,67,57,54,49,49,53,52,54,48,48,44,35,56,74,71,66,60,38,33,28,39,32,38,72,43,46,71,83,40,58,71,59,50,53,52,42,43,73,72,58,33,41,80,34,26,53,39,74,60,51,32,57,56,95,92,38,66,36,43,24,29,35,32,37,33,74,59,77,131